Protein AF-M8A5N2-F1 (afdb_monomer_lite)

Radius of gyration: 28.1 Å; chains: 1; bounding box: 72×84×86 Å

Sequence (348 aa):
MTMVQDTPYTKENGGLRYIDSLSRSITVDALDIIWVTINSRDLLILIRKDDVDALDPRLTAHRPQRAQTTPHPVRPLQISNWTTAPMAATSSPSTAAAAMWAFAAATCVKLLLVPTSRSTDFDVHRYWLALTHTLPARQWYTDASSQWTLDYPPFFAYFSRLLSLPAPFVDASLVAIPVPASPPSSAYILYLRFTVAFSDLLLLLASVLLLARDARRRQRPFLALLLVLWSPALLIVDHIHFQYNGFLMGLLLLSLHFLEQGKDLAGGVVFAALLCSKHLFLVAAPVYFVYLFRHYCCGRGLARGLGRLVLMGAGVVAVFAMAFTPFVYYGQGVYCKRIRHNLANDTF

Structure (mmCIF, N/CA/C/O backbone):
data_AF-M8A5N2-F1
#
_entry.id   AF-M8A5N2-F1
#
loop_
_atom_site.group_PDB
_atom_site.id
_atom_site.type_symbol
_atom_site.label_atom_id
_atom_site.label_alt_id
_atom_site.label_comp_id
_atom_site.label_asym_id
_atom_site.label_entity_id
_atom_site.label_seq_id
_atom_site.pdbx_PDB_ins_code
_atom_site.Cartn_x
_atom_site.Cartn_y
_atom_site.Cartn_z
_atom_site.occupancy
_atom_site.B_iso_or_equiv
_atom_site.auth_seq_id
_atom_site.auth_comp_id
_atom_site.auth_asym_id
_atom_site.auth_atom_id
_atom_site.pdbx_PDB_model_num
ATOM 1 N N . MET A 1 1 ? 42.951 -4.435 -26.443 1.00 29.20 1 MET A N 1
ATOM 2 C CA . MET A 1 1 ? 43.437 -5.824 -26.368 1.00 29.20 1 MET A CA 1
ATOM 3 C C . MET A 1 1 ? 43.552 -6.171 -24.892 1.00 29.20 1 MET A C 1
ATOM 5 O O . MET A 1 1 ? 44.383 -5.561 -24.239 1.00 29.20 1 MET A O 1
ATOM 9 N N . THR A 1 2 ? 42.651 -7.051 -24.418 1.00 27.39 2 THR A N 1
ATOM 10 C CA . THR A 1 2 ? 42.662 -7.843 -23.155 1.00 27.39 2 THR A CA 1
ATOM 11 C C . THR A 1 2 ? 42.779 -7.104 -21.807 1.00 27.39 2 THR A C 1
ATOM 13 O O . THR A 1 2 ? 43.685 -6.312 -21.624 1.00 27.39 2 THR A O 1
ATOM 16 N N . MET A 1 3 ? 41.984 -7.350 -20.761 1.00 24.62 3 MET A N 1
ATOM 17 C CA . MET A 1 3 ? 40.813 -8.201 -20.501 1.00 24.62 3 MET A CA 1
ATOM 18 C C . MET A 1 3 ? 40.131 -7.619 -19.250 1.00 24.62 3 MET A C 1
ATOM 20 O O . MET A 1 3 ? 40.797 -7.409 -18.240 1.00 24.62 3 MET A O 1
ATOM 24 N N . VAL A 1 4 ? 38.821 -7.375 -19.312 1.00 27.92 4 VAL A N 1
ATOM 25 C CA . VAL A 1 4 ? 37.975 -7.230 -18.119 1.00 27.92 4 VAL A CA 1
ATOM 26 C C . VAL A 1 4 ? 37.648 -8.655 -17.687 1.00 27.92 4 VAL A C 1
ATOM 28 O O . VAL A 1 4 ? 37.038 -9.395 -18.451 1.00 27.92 4 VAL A O 1
ATOM 31 N N . GLN A 1 5 ? 38.144 -9.072 -16.523 1.00 26.80 5 GLN A N 1
ATOM 32 C CA . GLN A 1 5 ? 37.781 -10.358 -15.939 1.00 26.80 5 GLN A CA 1
ATOM 33 C C . GLN A 1 5 ? 36.370 -10.259 -15.362 1.00 26.80 5 GLN A C 1
ATOM 35 O O . GLN A 1 5 ? 36.134 -9.542 -14.390 1.00 26.80 5 GLN A O 1
ATOM 40 N N . ASP A 1 6 ? 35.462 -11.002 -15.987 1.00 31.36 6 ASP A N 1
ATOM 41 C CA . ASP A 1 6 ? 34.175 -11.407 -15.443 1.00 31.36 6 ASP A CA 1
ATOM 42 C C . ASP A 1 6 ? 34.365 -12.088 -14.081 1.00 31.36 6 ASP A C 1
ATOM 44 O O . ASP A 1 6 ? 35.076 -13.091 -13.966 1.00 31.36 6 ASP A O 1
ATOM 48 N N . THR A 1 7 ? 33.695 -11.580 -13.048 1.00 25.75 7 THR A N 1
ATOM 49 C CA . THR A 1 7 ? 33.441 -12.333 -11.817 1.00 25.75 7 THR A CA 1
ATOM 50 C C . THR A 1 7 ? 31.972 -12.765 -11.780 1.00 25.75 7 THR A C 1
ATOM 52 O O . THR A 1 7 ? 31.076 -11.937 -11.958 1.00 25.75 7 THR A O 1
ATOM 55 N N . PRO A 1 8 ? 31.688 -14.064 -11.575 1.00 27.95 8 PRO A N 1
ATOM 56 C CA . PRO A 1 8 ? 30.329 -14.581 -11.567 1.00 27.95 8 PRO A CA 1
ATOM 57 C C . PRO A 1 8 ? 29.619 -14.220 -10.257 1.00 27.95 8 PRO A C 1
ATOM 59 O O . PRO A 1 8 ? 30.183 -14.349 -9.172 1.00 27.95 8 PRO A O 1
ATOM 62 N N . TYR A 1 9 ? 28.355 -13.804 -10.368 1.00 29.61 9 TYR A N 1
ATOM 63 C CA . TYR A 1 9 ? 27.430 -13.586 -9.254 1.00 29.61 9 TYR A CA 1
ATOM 64 C C . TYR A 1 9 ? 27.271 -14.872 -8.423 1.00 29.61 9 TYR A C 1
ATOM 66 O O . TYR A 1 9 ? 26.510 -15.776 -8.770 1.00 29.61 9 TYR A O 1
ATOM 74 N N . THR A 1 10 ? 27.980 -14.958 -7.300 1.00 29.66 10 THR A N 1
ATOM 75 C CA . THR A 1 10 ? 27.780 -15.993 -6.283 1.00 29.66 10 THR A CA 1
ATOM 76 C C . THR A 1 10 ? 26.795 -15.512 -5.215 1.00 29.66 10 THR A C 1
ATOM 78 O O . THR A 1 10 ? 27.055 -14.537 -4.519 1.00 29.66 10 THR A O 1
ATOM 81 N N . LYS A 1 11 ? 25.672 -16.235 -5.105 1.00 38.84 11 LYS A N 1
ATOM 82 C CA . LYS A 1 11 ? 24.622 -16.220 -4.064 1.00 38.84 11 LYS A CA 1
ATOM 83 C C . LYS A 1 11 ? 24.991 -15.545 -2.725 1.00 38.84 11 LYS A C 1
ATOM 85 O O . LYS A 1 11 ? 25.608 -16.172 -1.865 1.00 38.84 11 LYS A O 1
ATOM 90 N N . GLU A 1 12 ? 24.437 -14.361 -2.464 1.00 37.12 12 GLU A N 1
ATOM 91 C CA . GLU A 1 12 ? 24.292 -13.806 -1.107 1.00 37.12 12 GLU A CA 1
ATOM 92 C C . GLU A 1 12 ? 22.988 -14.296 -0.448 1.00 37.12 12 GLU A C 1
ATOM 94 O O . GLU A 1 12 ? 22.010 -13.568 -0.296 1.00 37.12 12 GLU A O 1
ATOM 99 N N . ASN A 1 13 ? 22.967 -15.551 0.005 1.00 36.56 13 ASN A N 1
ATOM 100 C CA . ASN A 1 13 ? 21.852 -16.073 0.813 1.00 36.56 13 ASN A CA 1
ATOM 101 C C . ASN A 1 13 ? 21.832 -15.515 2.258 1.00 36.56 13 ASN A C 1
ATOM 103 O O . ASN A 1 13 ? 20.859 -15.718 2.986 1.00 36.56 13 ASN A O 1
ATOM 107 N N . GLY A 1 14 ? 22.900 -14.837 2.698 1.00 31.73 14 GLY A N 1
ATOM 108 C CA . GLY A 1 14 ? 23.020 -14.257 4.042 1.00 31.73 14 GLY A CA 1
ATOM 109 C C . GLY A 1 14 ? 22.327 -12.899 4.194 1.00 31.73 14 GLY A C 1
ATOM 110 O O . GLY A 1 14 ? 21.655 -12.671 5.199 1.00 31.73 14 GLY A O 1
ATOM 111 N N . GLY A 1 15 ? 22.426 -12.036 3.175 1.00 35.69 15 GLY A N 1
ATOM 112 C CA . GLY A 1 15 ? 21.797 -10.712 3.159 1.00 35.69 15 GLY A CA 1
ATOM 113 C C . GLY A 1 15 ? 20.273 -10.802 3.192 1.00 35.69 15 GLY A C 1
ATOM 114 O O . GLY A 1 15 ? 19.650 -10.226 4.079 1.00 35.69 15 GLY A O 1
ATOM 115 N N . LEU A 1 16 ? 19.675 -11.625 2.319 1.00 36.62 16 LEU A N 1
ATOM 116 C CA . LEU A 1 16 ? 18.222 -11.851 2.288 1.00 36.62 16 LEU A CA 1
ATOM 117 C C . LEU A 1 16 ? 17.663 -12.340 3.632 1.00 36.62 16 LEU A C 1
ATOM 119 O O . LEU A 1 16 ? 16.630 -11.850 4.072 1.00 36.62 16 LEU A O 1
ATOM 123 N N . ARG A 1 17 ? 18.359 -13.249 4.331 1.00 35.75 17 ARG A N 1
ATOM 124 C CA . ARG A 1 17 ? 17.929 -13.717 5.662 1.00 35.75 17 ARG A CA 1
ATOM 125 C C . ARG A 1 17 ? 17.996 -12.618 6.718 1.00 35.75 17 ARG A C 1
ATOM 127 O O . ARG A 1 17 ? 17.124 -12.564 7.581 1.00 35.75 17 ARG A O 1
ATOM 134 N N . TYR A 1 18 ? 19.008 -11.755 6.660 1.00 37.25 18 TYR A N 1
ATOM 135 C CA . TYR A 1 18 ? 19.136 -10.624 7.575 1.00 37.25 18 TYR A CA 1
ATOM 136 C C . TYR A 1 18 ? 18.073 -9.552 7.305 1.00 37.25 18 TYR A C 1
ATOM 138 O O . TYR A 1 18 ? 17.514 -9.015 8.250 1.00 37.25 18 TYR A O 1
ATOM 146 N N . ILE A 1 19 ? 17.728 -9.293 6.042 1.00 45.44 19 ILE A N 1
ATOM 147 C CA . ILE A 1 19 ? 16.707 -8.309 5.646 1.00 45.44 19 ILE A CA 1
ATOM 148 C C . ILE A 1 19 ? 15.297 -8.832 5.918 1.00 45.44 19 ILE A C 1
ATOM 150 O O . ILE A 1 19 ? 14.473 -8.083 6.429 1.00 45.44 19 ILE A O 1
ATOM 154 N N . ASP A 1 20 ? 15.020 -10.115 5.675 1.00 42.59 20 ASP A N 1
ATOM 155 C CA . ASP A 1 20 ? 13.782 -10.758 6.130 1.00 42.59 20 ASP A CA 1
ATOM 156 C C . ASP A 1 20 ? 13.689 -10.727 7.654 1.00 42.59 20 ASP A C 1
ATOM 158 O O . ASP A 1 20 ? 12.623 -10.459 8.208 1.00 42.59 20 ASP A O 1
ATOM 162 N N . SER A 1 21 ? 14.808 -10.957 8.348 1.00 39.84 21 SER A N 1
ATOM 163 C CA . SER A 1 21 ? 14.890 -10.801 9.799 1.00 39.84 21 SER A CA 1
ATOM 164 C C . SER A 1 21 ? 14.683 -9.350 10.225 1.00 39.84 21 SER A C 1
ATOM 166 O O . SER A 1 21 ? 14.060 -9.133 11.254 1.00 39.84 21 SER A O 1
ATOM 168 N N . LEU A 1 22 ? 15.145 -8.362 9.455 1.00 41.22 22 LEU A N 1
ATOM 169 C CA . LEU A 1 22 ? 14.985 -6.936 9.736 1.00 41.22 22 LEU A CA 1
ATOM 170 C C . LEU A 1 22 ? 13.563 -6.463 9.422 1.00 41.22 22 LEU A C 1
ATOM 172 O O . LEU A 1 22 ? 13.002 -5.706 10.193 1.00 41.22 22 LEU A O 1
ATOM 176 N N . SER A 1 23 ? 12.930 -6.947 8.353 1.00 39.53 23 SER A N 1
ATOM 177 C CA . SER A 1 23 ? 11.522 -6.691 8.027 1.00 39.53 23 SER A CA 1
ATOM 178 C C . SER A 1 23 ? 10.603 -7.329 9.070 1.00 39.53 23 SER A C 1
ATOM 180 O O . SER A 1 23 ? 9.674 -6.686 9.565 1.00 39.53 23 SER A O 1
ATOM 182 N N . ARG A 1 24 ? 10.910 -8.562 9.502 1.00 43.81 24 ARG A N 1
ATOM 183 C CA . ARG A 1 24 ? 10.260 -9.195 10.657 1.00 43.81 24 ARG A CA 1
ATOM 184 C C . ARG A 1 24 ? 10.544 -8.425 11.943 1.00 43.81 24 ARG A C 1
ATOM 186 O O . ARG A 1 24 ? 9.599 -8.201 12.682 1.00 43.81 24 ARG A O 1
ATOM 193 N N . SER A 1 25 ? 11.775 -7.969 12.178 1.00 38.47 25 SER A N 1
ATOM 194 C CA . SER A 1 25 ? 12.148 -7.157 13.345 1.00 38.47 25 SER A CA 1
ATOM 195 C C . SER A 1 25 ? 11.394 -5.841 13.351 1.00 38.47 25 SER A C 1
ATOM 197 O O . SER A 1 25 ? 10.797 -5.536 14.355 1.00 38.47 25 SER A O 1
ATOM 199 N N . ILE A 1 26 ? 11.281 -5.129 12.229 1.00 46.06 26 ILE A N 1
ATOM 200 C CA . ILE A 1 26 ? 10.465 -3.914 12.089 1.00 46.06 26 ILE A CA 1
ATOM 201 C C . ILE A 1 26 ? 8.993 -4.216 12.333 1.00 46.06 26 ILE A C 1
ATOM 203 O O . ILE A 1 26 ? 8.275 -3.368 12.840 1.00 46.06 26 ILE A O 1
ATOM 207 N N . THR A 1 27 ? 8.520 -5.410 11.981 1.00 42.69 27 THR A N 1
ATOM 208 C CA . THR A 1 27 ? 7.149 -5.836 12.290 1.00 42.69 27 THR A CA 1
ATOM 209 C C . THR A 1 27 ? 6.989 -6.151 13.772 1.00 42.69 27 THR A C 1
ATOM 211 O O . THR A 1 27 ? 5.942 -5.856 14.331 1.00 42.69 27 THR A O 1
ATOM 214 N N . VAL A 1 28 ? 8.012 -6.712 14.419 1.00 39.69 28 VAL A N 1
ATOM 215 C CA . VAL A 1 28 ? 8.067 -6.930 15.869 1.00 39.69 28 VAL A CA 1
ATOM 216 C C . VAL A 1 28 ? 8.214 -5.600 16.609 1.00 39.69 28 VAL A C 1
ATOM 218 O O . VAL A 1 28 ? 7.513 -5.397 17.580 1.00 39.69 28 VAL A O 1
ATOM 221 N N . ASP A 1 29 ? 8.982 -4.647 16.092 1.00 38.00 29 ASP A N 1
ATOM 222 C CA . ASP A 1 29 ? 9.133 -3.287 16.603 1.00 38.00 29 ASP A CA 1
ATOM 223 C C . ASP A 1 29 ? 7.869 -2.468 16.329 1.00 38.00 29 ASP A C 1
ATOM 225 O O . ASP A 1 29 ? 7.498 -1.610 17.113 1.00 38.00 29 ASP A O 1
ATOM 229 N N . ALA A 1 30 ? 7.158 -2.736 15.231 1.00 39.59 30 ALA A N 1
ATOM 230 C CA . ALA A 1 30 ? 5.829 -2.202 14.970 1.00 39.59 30 ALA A CA 1
ATOM 231 C C . ALA A 1 30 ? 4.792 -2.863 15.869 1.00 39.59 30 ALA A C 1
ATOM 233 O O . ALA A 1 30 ? 3.849 -2.194 16.264 1.00 39.59 30 ALA A O 1
ATOM 234 N N . LEU A 1 31 ? 4.964 -4.137 16.226 1.00 39.03 31 LEU A N 1
ATOM 235 C CA . LEU A 1 31 ? 4.217 -4.782 17.293 1.00 39.03 31 LEU A CA 1
ATOM 236 C C . LEU A 1 31 ? 4.603 -4.199 18.641 1.00 39.03 31 LEU A C 1
ATOM 238 O O . LEU A 1 31 ? 3.700 -4.091 19.438 1.00 39.03 31 LEU A O 1
ATOM 242 N N . ASP A 1 32 ? 5.837 -3.758 18.880 1.00 34.34 32 ASP A N 1
ATOM 243 C CA . ASP A 1 32 ? 6.263 -3.056 20.090 1.00 34.34 32 ASP A CA 1
ATOM 244 C C . ASP A 1 32 ? 5.816 -1.601 20.074 1.00 34.34 32 ASP A C 1
ATOM 246 O O . ASP A 1 32 ? 5.566 -1.053 21.127 1.00 34.34 32 ASP A O 1
ATOM 250 N N . ILE A 1 33 ? 5.629 -0.964 18.920 1.00 37.19 33 ILE A N 1
ATOM 251 C CA . ILE A 1 33 ? 4.973 0.339 18.793 1.00 37.19 33 ILE A CA 1
ATOM 252 C C . ILE A 1 33 ? 3.479 0.150 18.995 1.00 37.19 33 ILE A C 1
ATOM 254 O O . ILE A 1 33 ? 2.903 0.883 19.774 1.00 37.19 33 ILE A O 1
ATOM 258 N N . ILE A 1 34 ? 2.843 -0.857 18.395 1.00 38.72 34 ILE A N 1
ATOM 259 C CA . ILE A 1 34 ? 1.457 -1.244 18.676 1.00 38.72 34 ILE A CA 1
ATOM 260 C C . ILE A 1 34 ? 1.334 -1.593 20.157 1.00 38.72 34 ILE A C 1
ATOM 262 O O . ILE A 1 34 ? 0.403 -1.136 20.795 1.00 38.72 34 ILE A O 1
ATOM 266 N N . TRP A 1 35 ? 2.269 -2.339 20.736 1.00 32.91 35 TRP A N 1
ATOM 267 C CA . TRP A 1 35 ? 2.258 -2.782 22.121 1.00 32.91 35 TRP A CA 1
ATOM 268 C C . TRP A 1 35 ? 2.617 -1.635 23.038 1.00 32.91 35 TRP A C 1
ATOM 270 O O . TRP A 1 35 ? 1.995 -1.536 24.061 1.00 32.91 35 TRP A O 1
ATOM 280 N N . VAL A 1 36 ? 3.489 -0.693 22.698 1.00 33.00 36 VAL A N 1
ATOM 281 C CA . VAL A 1 36 ? 3.742 0.533 23.472 1.00 33.00 36 VAL A CA 1
ATOM 282 C C . VAL A 1 36 ? 2.570 1.496 23.322 1.00 33.00 36 VAL A C 1
ATOM 284 O O . VAL A 1 36 ? 2.172 2.092 24.309 1.00 33.00 36 VAL A O 1
ATOM 287 N N . THR A 1 37 ? 1.934 1.618 22.161 1.00 34.41 37 THR A N 1
ATOM 288 C CA . THR A 1 37 ? 0.703 2.397 21.949 1.00 34.41 37 THR A CA 1
ATOM 289 C C . THR A 1 37 ? -0.483 1.765 22.694 1.00 34.41 37 THR A C 1
ATOM 291 O O . THR A 1 37 ? -1.278 2.486 23.289 1.00 34.41 37 THR A O 1
ATOM 294 N N . ILE A 1 38 ? -0.565 0.432 22.769 1.00 37.09 38 ILE A N 1
ATOM 295 C CA . ILE A 1 38 ? -1.585 -0.334 23.511 1.00 37.09 38 ILE A CA 1
ATOM 296 C C . ILE A 1 38 ? -1.268 -0.400 25.021 1.00 37.09 38 ILE A C 1
ATOM 298 O O . ILE A 1 38 ? -2.175 -0.332 25.850 1.00 37.09 38 ILE A O 1
ATOM 302 N N . ASN A 1 39 ? 0.007 -0.508 25.397 1.00 32.03 39 ASN A N 1
ATOM 303 C CA . ASN A 1 39 ? 0.528 -0.726 26.755 1.00 32.03 39 ASN A CA 1
ATOM 304 C C . ASN A 1 39 ? 1.052 0.560 27.407 1.00 32.03 39 ASN A C 1
ATOM 306 O O . ASN A 1 39 ? 1.505 0.540 28.553 1.00 32.03 39 ASN A O 1
ATOM 310 N N . SER A 1 40 ? 0.920 1.714 26.746 1.00 33.03 40 SER A N 1
ATOM 311 C CA . SER A 1 40 ? 1.038 3.037 27.369 1.00 33.03 40 SER A CA 1
ATOM 312 C C . SER A 1 40 ? -0.142 3.289 28.312 1.00 33.03 40 SER A C 1
ATOM 314 O O . SER A 1 40 ? -0.868 4.258 28.164 1.00 33.03 40 SER A O 1
ATOM 316 N N . ARG A 1 41 ? -0.323 2.423 29.317 1.00 36.62 41 ARG A N 1
ATOM 317 C CA . ARG A 1 41 ? -1.150 2.564 30.529 1.00 36.62 41 ARG A CA 1
ATOM 318 C C . ARG A 1 41 ? -2.654 2.839 30.362 1.00 36.62 41 ARG A C 1
ATOM 320 O O . ARG A 1 41 ? -3.359 2.812 31.367 1.00 36.62 41 ARG A O 1
ATOM 327 N N . ASP A 1 42 ? -3.174 3.007 29.150 1.00 42.66 42 ASP A N 1
ATOM 328 C CA . ASP A 1 42 ? -4.523 3.553 28.964 1.00 42.66 42 ASP A CA 1
ATOM 329 C C . ASP A 1 42 ? -5.633 2.511 28.735 1.00 42.66 42 ASP A C 1
ATOM 331 O O . ASP A 1 42 ? -6.799 2.832 28.966 1.00 42.66 42 ASP A O 1
ATOM 335 N N . LEU A 1 43 ? -5.330 1.240 28.427 1.00 35.41 43 LEU A N 1
ATOM 336 C CA . LEU A 1 43 ? -6.382 0.205 28.394 1.00 35.41 43 LEU A CA 1
ATOM 337 C C . LEU A 1 43 ? -6.833 -0.227 29.804 1.00 35.41 43 LEU A C 1
ATOM 339 O O . LEU A 1 43 ? -8.008 -0.511 30.012 1.00 35.41 43 LEU A O 1
ATOM 343 N N . LEU A 1 44 ? -5.932 -0.226 30.796 1.00 32.00 44 LEU A N 1
ATOM 344 C CA . LEU A 1 44 ? -6.272 -0.558 32.190 1.00 32.00 44 LEU A CA 1
ATOM 345 C C . LEU A 1 44 ? -7.052 0.565 32.895 1.00 32.00 44 LEU A C 1
ATOM 347 O O . LEU A 1 44 ? -7.812 0.296 33.823 1.00 32.00 44 LEU A O 1
ATOM 351 N N . ILE A 1 45 ? -6.917 1.812 32.432 1.00 32.84 45 ILE A N 1
ATOM 352 C CA . ILE A 1 45 ? -7.696 2.956 32.934 1.00 32.84 45 ILE A CA 1
ATOM 353 C C . ILE A 1 45 ? -9.054 3.058 32.216 1.00 32.84 45 ILE A C 1
ATOM 355 O O . ILE A 1 45 ? -10.042 3.438 32.844 1.00 32.84 45 ILE A O 1
ATOM 359 N N . LEU A 1 46 ? -9.155 2.599 30.962 1.00 34.50 46 LEU A N 1
ATOM 360 C CA . LEU A 1 46 ? -10.435 2.401 30.261 1.00 34.50 46 LEU A CA 1
ATOM 361 C C . LEU A 1 46 ? -11.275 1.233 30.812 1.00 34.50 46 LEU A C 1
ATOM 363 O O . LEU A 1 46 ? -12.440 1.108 30.456 1.00 34.50 46 LEU A O 1
ATOM 367 N N . ILE A 1 47 ? -10.715 0.404 31.699 1.00 36.78 47 ILE A N 1
ATOM 368 C CA . ILE A 1 47 ? -11.456 -0.628 32.447 1.00 36.78 47 ILE A CA 1
ATOM 369 C C . ILE A 1 47 ? -11.941 -0.110 33.815 1.00 36.78 47 ILE A C 1
ATOM 371 O O . ILE A 1 47 ? -12.739 -0.774 34.463 1.00 36.78 47 ILE A O 1
ATOM 375 N N . ARG A 1 48 ? -11.505 1.072 34.281 1.00 34.72 48 ARG A N 1
ATOM 376 C CA . ARG A 1 48 ? -11.766 1.492 35.672 1.00 34.72 48 ARG A CA 1
ATOM 377 C C . ARG A 1 48 ? -12.531 2.794 35.861 1.00 34.72 48 ARG A C 1
ATOM 379 O O . ARG A 1 48 ? -12.892 3.073 36.998 1.00 34.72 48 ARG A O 1
ATOM 386 N N . LYS A 1 49 ? -12.758 3.600 34.819 1.00 34.53 49 LYS A N 1
ATOM 387 C CA . LYS A 1 49 ? -13.361 4.927 35.021 1.00 34.53 49 LYS A CA 1
ATOM 388 C C . LYS A 1 49 ? -14.877 4.977 34.834 1.00 34.53 49 LYS A C 1
ATOM 390 O O . LYS A 1 49 ? -15.525 5.698 35.576 1.00 34.53 49 LYS A O 1
ATOM 395 N N . ASP A 1 50 ? -15.442 4.156 33.952 1.00 38.78 50 ASP A N 1
ATOM 396 C CA . ASP A 1 50 ? -16.885 4.218 33.675 1.00 38.78 50 ASP A CA 1
ATOM 397 C C . ASP A 1 50 ? -17.717 3.268 34.565 1.00 38.78 50 ASP A C 1
ATOM 399 O O . ASP A 1 50 ? -18.911 3.490 34.745 1.00 38.78 50 ASP A O 1
ATOM 403 N N . ASP A 1 51 ? -17.090 2.263 35.192 1.00 42.03 51 ASP A N 1
ATOM 404 C CA . ASP A 1 51 ? -17.775 1.279 36.054 1.00 42.03 51 ASP A CA 1
ATOM 405 C C . ASP A 1 51 ? -17.788 1.649 37.554 1.00 42.03 51 ASP A C 1
ATOM 407 O O . ASP A 1 51 ? -18.531 1.044 38.325 1.00 42.03 51 ASP A O 1
ATOM 411 N N . VAL A 1 52 ? -16.996 2.634 37.999 1.00 39.50 52 VAL A N 1
ATOM 412 C CA . VAL A 1 52 ? -16.948 3.034 39.426 1.00 39.50 52 VAL A CA 1
ATOM 413 C C . VAL A 1 52 ? -17.931 4.166 39.738 1.00 39.50 52 VAL A C 1
ATOM 415 O O . VAL A 1 52 ? -18.525 4.172 40.813 1.00 39.50 52 VAL A O 1
ATOM 418 N N . ASP A 1 53 ? -18.197 5.061 38.785 1.00 37.81 53 ASP A N 1
ATOM 419 C CA . ASP A 1 53 ? -19.114 6.192 38.996 1.00 37.81 53 ASP A CA 1
ATOM 420 C C . ASP A 1 53 ? -20.598 5.815 38.787 1.00 37.81 53 ASP A C 1
ATOM 422 O O . ASP A 1 53 ? -21.494 6.588 39.122 1.00 37.81 53 ASP A O 1
ATOM 426 N N . ALA A 1 54 ? -20.881 4.612 38.272 1.00 43.41 54 ALA A N 1
ATOM 427 C CA . ALA A 1 54 ? -22.238 4.125 38.003 1.00 43.41 54 ALA A CA 1
ATOM 428 C C . ALA A 1 54 ? -22.833 3.232 39.117 1.00 43.41 54 ALA A C 1
ATOM 430 O O . ALA A 1 54 ? -23.978 2.797 38.993 1.00 43.41 54 ALA A O 1
ATOM 431 N N . LEU A 1 55 ? -22.087 2.950 40.195 1.00 38.72 55 LEU A N 1
ATOM 432 C CA . LEU A 1 55 ? -22.466 1.946 41.204 1.00 38.72 55 LEU A CA 1
ATOM 433 C C . LEU A 1 55 ? -22.582 2.456 42.649 1.00 38.72 55 LEU A C 1
ATOM 435 O O . LEU A 1 55 ? -22.961 1.667 43.513 1.00 38.72 55 LEU A O 1
ATOM 439 N N . ASP A 1 56 ? -22.353 3.745 42.931 1.00 38.16 56 ASP A N 1
ATOM 440 C CA . ASP A 1 56 ? -22.553 4.282 44.285 1.00 38.16 56 ASP A CA 1
ATOM 441 C C . ASP A 1 56 ? -23.307 5.630 44.322 1.00 38.16 56 ASP A C 1
ATOM 443 O O . ASP A 1 56 ? -22.710 6.695 44.155 1.00 38.16 56 ASP A O 1
ATOM 447 N N . PRO A 1 57 ? -24.623 5.628 44.614 1.00 41.78 57 PRO A N 1
ATOM 448 C CA . PRO A 1 57 ? -25.398 6.848 44.850 1.00 41.78 57 PRO A CA 1
ATOM 449 C C . PRO A 1 57 ? -25.032 7.593 46.150 1.00 41.78 57 PRO A C 1
ATOM 451 O O . PRO A 1 57 ? -25.632 8.629 46.443 1.00 41.78 57 PRO A O 1
ATOM 454 N N . ARG A 1 58 ? -24.109 7.080 46.980 1.00 42.25 58 ARG A N 1
ATOM 455 C CA . ARG A 1 58 ? -23.830 7.621 48.323 1.00 42.25 58 ARG A CA 1
ATOM 456 C C . ARG A 1 58 ? -22.679 8.627 48.382 1.00 42.25 58 ARG A C 1
ATOM 458 O O . ARG A 1 58 ? -22.486 9.242 49.428 1.00 42.25 58 ARG A O 1
ATOM 465 N N . LEU A 1 59 ? -21.963 8.875 47.284 1.00 41.12 59 LEU A N 1
ATOM 466 C CA . LEU A 1 59 ? -20.835 9.823 47.265 1.00 41.12 59 LEU A CA 1
ATOM 467 C C . LEU A 1 59 ? -21.218 11.282 46.939 1.00 41.12 59 LEU A C 1
ATOM 469 O O . LEU A 1 59 ? -20.369 12.169 46.996 1.00 41.12 59 LEU A O 1
ATOM 473 N N . THR A 1 60 ? -22.498 11.579 46.690 1.00 41.53 60 THR A N 1
ATOM 474 C CA . THR A 1 60 ? -23.012 12.950 46.464 1.00 41.53 60 THR A CA 1
ATOM 475 C C . THR A 1 60 ? -23.494 13.690 47.717 1.00 41.53 60 THR A C 1
ATOM 477 O O . THR A 1 60 ? -24.144 14.727 47.604 1.00 41.53 60 THR A O 1
ATOM 480 N N . ALA A 1 61 ? -23.165 13.224 48.922 1.00 40.31 61 ALA A N 1
ATOM 481 C CA . ALA A 1 61 ? -23.602 13.878 50.154 1.00 40.31 61 ALA A CA 1
ATOM 482 C C . ALA A 1 61 ? -22.483 13.946 51.198 1.00 40.31 61 ALA A C 1
ATOM 484 O O . ALA A 1 61 ? -22.477 13.164 52.132 1.00 40.31 61 ALA A O 1
ATOM 485 N N . HIS A 1 62 ? -21.540 14.882 51.042 1.00 36.09 62 HIS A N 1
ATOM 486 C CA . HIS A 1 62 ? -20.885 15.579 52.163 1.00 36.09 62 HIS A CA 1
ATOM 487 C C . HIS A 1 62 ? -19.947 16.672 51.630 1.00 36.09 62 HIS A C 1
ATOM 489 O O . HIS A 1 62 ? -18.762 16.459 51.386 1.00 36.09 62 HIS A O 1
ATOM 495 N N . ARG A 1 63 ? -20.480 17.886 51.469 1.00 34.94 63 ARG A N 1
ATOM 496 C CA . ARG A 1 63 ? -19.669 19.105 51.359 1.00 34.94 63 ARG A CA 1
ATOM 497 C C . ARG A 1 63 ? -19.712 19.788 52.730 1.00 34.94 63 ARG A C 1
ATOM 499 O O . ARG A 1 63 ? -20.802 20.195 53.130 1.00 34.94 63 ARG A O 1
ATOM 506 N N . PRO A 1 64 ? -18.605 19.896 53.484 1.00 35.75 64 PRO A N 1
ATOM 507 C CA . PRO A 1 64 ? -18.634 20.611 54.752 1.00 35.75 64 PRO A CA 1
ATOM 508 C C . PRO A 1 64 ? -18.740 22.119 54.494 1.00 35.75 64 PRO A C 1
ATOM 510 O O . PRO A 1 64 ? -18.070 22.672 53.617 1.00 35.75 64 PRO A O 1
ATOM 513 N N . GLN A 1 65 ? -19.622 22.774 55.249 1.00 34.25 65 G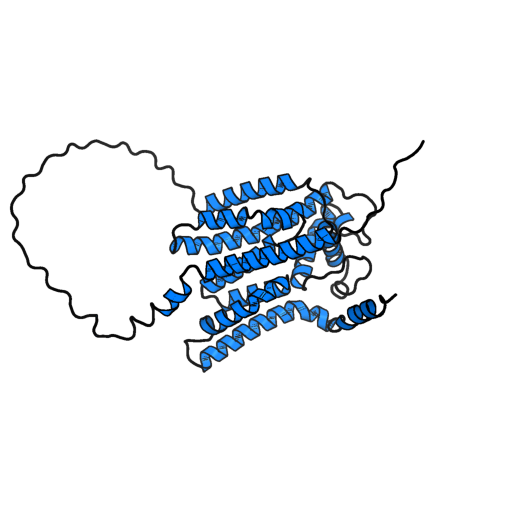LN A N 1
ATOM 514 C CA . GLN A 1 65 ? -19.778 24.225 55.271 1.00 34.25 65 GLN A CA 1
ATOM 515 C C . GLN A 1 65 ? -18.474 24.879 55.746 1.00 34.25 65 GLN A C 1
ATOM 517 O O . GLN A 1 65 ? -17.928 24.534 56.793 1.00 34.25 65 GLN A O 1
ATOM 522 N N . ARG A 1 66 ? -17.969 25.834 54.962 1.00 32.94 66 ARG A N 1
ATOM 523 C CA . ARG A 1 66 ? -16.805 26.650 55.315 1.00 32.94 66 ARG A CA 1
ATOM 524 C C . ARG A 1 66 ? -17.245 27.722 56.313 1.00 32.94 66 ARG A C 1
ATOM 526 O O . ARG A 1 66 ? -18.089 28.551 55.981 1.00 32.94 66 ARG A O 1
ATOM 533 N N . ALA A 1 67 ? -16.671 27.690 57.512 1.00 35.50 67 ALA A N 1
ATOM 534 C CA . ALA A 1 67 ? -16.870 28.700 58.542 1.00 35.50 67 ALA A CA 1
ATOM 535 C C . ALA A 1 67 ? -16.407 30.087 58.059 1.00 35.50 67 ALA A C 1
ATOM 537 O O . ALA A 1 67 ? -15.348 30.226 57.443 1.00 35.50 67 ALA A O 1
ATOM 538 N N . GLN A 1 68 ? -17.226 31.103 58.337 1.00 35.53 68 GLN A N 1
ATOM 539 C CA . GLN A 1 68 ? -16.917 32.514 58.126 1.00 35.53 68 GLN A CA 1
ATOM 540 C C . GLN A 1 68 ? -15.953 32.990 59.218 1.00 35.53 68 GLN A C 1
ATOM 542 O O . GLN A 1 68 ? -16.284 32.945 60.400 1.00 35.53 68 GLN A O 1
ATOM 547 N N . THR A 1 69 ? -14.775 33.469 58.828 1.00 37.44 69 THR A N 1
ATOM 548 C CA . THR A 1 69 ? -13.859 34.212 59.704 1.00 37.44 69 THR A CA 1
ATOM 549 C C . THR A 1 69 ? -13.794 35.669 59.252 1.00 37.44 69 THR A C 1
ATOM 551 O O . THR A 1 69 ? -13.623 35.954 58.067 1.00 37.44 69 THR A O 1
ATOM 554 N N . THR A 1 70 ? -13.966 36.572 60.213 1.00 38.62 70 THR A N 1
ATOM 555 C CA . THR A 1 70 ? -13.985 38.040 60.113 1.00 38.62 70 THR A CA 1
ATOM 556 C C . THR A 1 70 ? -12.690 38.644 59.544 1.00 38.62 70 THR A C 1
ATOM 558 O O . THR A 1 70 ? -11.617 38.080 59.764 1.00 38.62 70 THR A O 1
ATOM 561 N N . PRO A 1 71 ? -12.741 39.806 58.861 1.00 43.06 71 PRO A N 1
ATOM 562 C CA . PRO A 1 71 ? -11.560 40.421 58.260 1.00 43.06 71 PRO A CA 1
ATOM 563 C C . PRO A 1 71 ? -10.798 41.324 59.249 1.00 43.06 71 PRO A C 1
ATOM 565 O O . PRO A 1 71 ? -11.394 42.165 59.919 1.00 43.06 71 PRO A O 1
ATOM 568 N N . HIS A 1 72 ? -9.468 41.206 59.278 1.00 39.25 72 HIS A N 1
ATOM 569 C CA . HIS A 1 72 ? -8.560 42.225 59.823 1.00 39.25 72 HIS A CA 1
ATOM 570 C C . HIS A 1 72 ? -7.989 43.084 58.678 1.00 39.25 72 HIS A C 1
ATOM 572 O O . HIS A 1 72 ? -7.709 42.544 57.604 1.00 39.25 72 HIS A O 1
ATOM 578 N N . PRO A 1 73 ? -7.790 44.403 58.869 1.00 43.06 73 PRO A N 1
ATOM 579 C CA . PRO A 1 73 ? -7.307 45.283 57.812 1.00 43.06 73 PRO A CA 1
ATOM 580 C C . PRO A 1 73 ? -5.782 45.181 57.678 1.00 43.06 73 PRO A C 1
ATOM 582 O O . PRO A 1 73 ? -5.043 45.511 58.603 1.00 43.06 73 PRO A O 1
ATOM 585 N N . VAL A 1 74 ? -5.299 44.767 56.505 1.00 49.19 74 VAL A N 1
ATOM 586 C CA . VAL A 1 74 ? -3.878 44.847 56.135 1.00 49.19 74 VAL A CA 1
ATOM 587 C C . VAL A 1 74 ? -3.715 45.971 55.109 1.00 49.19 74 VAL A C 1
ATOM 589 O O . VAL A 1 74 ? -4.399 45.994 54.087 1.00 49.19 74 VAL A O 1
ATOM 592 N N . ARG A 1 75 ? -2.836 46.935 55.413 1.00 38.44 75 ARG A N 1
ATOM 593 C CA . ARG A 1 75 ? -2.472 48.071 54.544 1.00 38.44 75 ARG A CA 1
ATOM 594 C C . ARG A 1 75 ? -1.956 47.585 53.178 1.00 38.44 75 ARG A C 1
ATOM 596 O O . ARG A 1 75 ? -1.137 46.667 53.156 1.00 38.44 75 ARG A O 1
ATOM 603 N N . PRO A 1 76 ? -2.323 48.229 52.057 1.00 42.28 76 PRO A N 1
ATOM 604 C CA . PRO A 1 76 ? -1.747 47.890 50.763 1.00 42.28 76 PRO A CA 1
ATOM 605 C C . PRO A 1 76 ? -0.318 48.443 50.639 1.00 42.28 76 PRO A C 1
ATOM 607 O O . PRO A 1 76 ? -0.082 49.639 50.800 1.00 42.28 76 PRO A O 1
ATOM 610 N N . LEU A 1 77 ? 0.634 47.560 50.332 1.00 37.06 77 LEU A N 1
ATOM 611 C CA . LEU A 1 77 ? 1.963 47.919 49.835 1.00 37.06 77 LEU A CA 1
ATOM 612 C C . LEU A 1 77 ? 1.838 48.308 48.354 1.00 37.06 77 LEU A C 1
ATOM 614 O O . LEU A 1 77 ? 1.419 47.493 47.533 1.00 37.06 77 LEU A O 1
ATOM 618 N N . GLN A 1 78 ? 2.195 49.549 48.010 1.00 44.34 78 GLN A N 1
ATOM 619 C CA . GLN A 1 78 ? 2.347 49.984 46.619 1.00 44.34 78 GLN A CA 1
ATOM 620 C C . GLN A 1 78 ? 3.559 49.283 45.999 1.00 44.34 78 GLN A C 1
ATOM 622 O O . GLN A 1 78 ? 4.699 49.575 46.355 1.00 44.34 78 GLN A O 1
ATOM 627 N N . ILE A 1 79 ? 3.311 48.379 45.053 1.00 46.66 79 ILE A N 1
ATOM 628 C CA . ILE A 1 79 ? 4.339 47.834 44.164 1.00 46.66 79 ILE A CA 1
ATOM 629 C C . ILE A 1 79 ? 4.268 48.636 42.864 1.00 46.66 79 ILE A C 1
ATOM 631 O O . ILE A 1 79 ? 3.210 48.749 42.246 1.00 46.66 79 ILE A O 1
ATOM 635 N N . SER A 1 80 ? 5.387 49.253 42.497 1.00 41.81 80 SER A N 1
ATOM 636 C CA . SER A 1 80 ? 5.545 50.056 41.290 1.00 41.81 80 SER A CA 1
ATOM 637 C C . SER A 1 80 ? 5.350 49.215 40.024 1.00 41.81 80 SER A C 1
ATOM 639 O O . SER A 1 80 ? 5.907 48.127 39.879 1.00 41.81 80 SER A O 1
ATOM 641 N N . ASN A 1 81 ? 4.563 49.743 39.085 1.00 38.84 81 ASN A N 1
ATOM 642 C CA . ASN A 1 81 ? 4.351 49.150 37.769 1.00 38.84 81 ASN A CA 1
ATOM 643 C C . ASN A 1 81 ? 5.619 49.289 36.918 1.00 38.84 81 ASN A C 1
ATOM 645 O O . ASN A 1 81 ? 5.875 50.352 36.353 1.00 38.84 81 ASN A O 1
ATOM 649 N N . TRP A 1 82 ? 6.382 48.208 36.775 1.00 44.72 82 TRP A N 1
ATOM 650 C CA . TRP A 1 82 ? 7.331 48.079 35.673 1.00 44.72 82 TRP A CA 1
ATOM 651 C C . TRP A 1 82 ? 6.555 47.691 34.414 1.00 44.72 82 TRP A C 1
ATOM 653 O O . TRP A 1 82 ? 6.078 46.563 34.278 1.00 44.72 82 TRP A O 1
ATOM 663 N N . THR A 1 83 ? 6.401 48.645 33.499 1.00 44.69 83 THR A N 1
ATOM 664 C CA . THR A 1 83 ? 5.885 48.437 32.145 1.00 44.69 83 THR A CA 1
ATOM 665 C C . THR A 1 83 ? 6.797 47.468 31.396 1.00 44.69 83 THR A C 1
ATOM 667 O O . THR A 1 83 ? 7.850 47.833 30.879 1.00 44.69 83 THR A O 1
ATOM 670 N N . THR A 1 84 ? 6.392 46.203 31.339 1.00 47.72 84 THR A N 1
ATOM 671 C CA . THR A 1 84 ? 6.988 45.207 30.450 1.00 47.72 84 THR A CA 1
ATOM 672 C C . THR A 1 84 ? 6.482 45.493 29.039 1.00 47.72 84 THR A C 1
ATOM 674 O O . THR A 1 84 ? 5.293 45.360 28.756 1.00 47.72 84 THR A O 1
ATOM 677 N N . ALA A 1 85 ? 7.375 45.938 28.155 1.00 45.25 85 ALA A N 1
ATOM 678 C CA . ALA A 1 85 ? 7.087 46.015 26.727 1.00 45.25 85 ALA A CA 1
ATOM 679 C C . ALA A 1 85 ? 6.637 44.627 26.223 1.00 45.25 85 ALA A C 1
ATOM 681 O O . ALA A 1 85 ? 7.232 43.623 26.629 1.00 45.25 85 ALA A O 1
ATOM 682 N N . PRO A 1 86 ? 5.612 44.528 25.357 1.00 47.41 86 PRO A N 1
ATOM 683 C CA . PRO A 1 86 ? 5.206 43.244 24.811 1.00 47.41 86 PRO A CA 1
ATOM 684 C C . PRO A 1 86 ? 6.328 42.725 23.907 1.00 47.41 86 PRO A C 1
ATOM 686 O O . PRO A 1 86 ? 6.533 43.219 22.799 1.00 47.41 86 PRO A O 1
ATOM 689 N N . MET A 1 87 ? 7.072 41.726 24.386 1.00 43.06 87 MET A N 1
ATOM 690 C CA . MET A 1 87 ? 7.894 40.892 23.516 1.00 43.06 87 MET A CA 1
ATOM 691 C C . MET A 1 87 ? 6.962 40.297 22.462 1.00 43.06 87 MET A C 1
ATOM 693 O O . MET A 1 87 ? 5.962 39.665 22.806 1.00 43.06 87 MET A O 1
ATOM 697 N N . ALA A 1 88 ? 7.270 40.538 21.188 1.00 44.25 88 ALA A N 1
ATOM 698 C CA . ALA A 1 88 ? 6.558 39.945 20.071 1.00 44.25 88 ALA A CA 1
ATOM 699 C C . ALA A 1 88 ? 6.504 38.426 20.276 1.00 44.25 88 ALA A C 1
ATOM 701 O O . ALA A 1 88 ? 7.530 37.747 20.227 1.00 44.25 88 ALA A O 1
ATOM 702 N N . ALA A 1 89 ? 5.310 37.907 20.559 1.00 41.66 89 ALA A N 1
ATOM 703 C CA . ALA A 1 89 ? 5.076 36.482 20.655 1.00 41.66 89 ALA A CA 1
ATOM 704 C C . ALA A 1 89 ? 5.296 35.892 19.260 1.00 41.66 89 ALA A C 1
ATOM 706 O O . ALA A 1 89 ? 4.427 35.974 18.392 1.00 41.66 89 ALA A O 1
ATOM 707 N N . THR A 1 90 ? 6.476 35.324 19.023 1.00 42.34 90 THR A N 1
ATOM 708 C CA . THR A 1 90 ? 6.688 34.416 17.904 1.00 42.34 90 THR A CA 1
ATOM 709 C C . THR A 1 90 ? 5.728 33.255 18.116 1.00 42.34 90 THR A C 1
ATOM 711 O O . THR A 1 90 ? 5.906 32.433 19.013 1.00 42.34 90 THR A O 1
ATOM 714 N N . SER A 1 91 ? 4.641 33.230 17.343 1.00 46.12 91 SER A N 1
ATOM 715 C CA . SER A 1 91 ? 3.686 32.130 17.371 1.00 46.12 91 SER A CA 1
ATOM 716 C C . SER A 1 91 ? 4.455 30.849 17.073 1.00 46.12 91 SER A C 1
ATOM 718 O O . SER A 1 91 ? 5.012 30.701 15.982 1.00 46.12 91 SER A O 1
ATOM 720 N N . SER A 1 92 ? 4.525 29.943 18.045 1.00 53.56 92 SER A N 1
ATOM 721 C CA . SER A 1 92 ? 5.089 28.617 17.841 1.00 53.56 92 SER A CA 1
ATOM 722 C C . SER A 1 92 ? 4.397 27.971 16.632 1.00 53.56 92 SER A C 1
ATOM 724 O O . SER A 1 92 ? 3.172 28.083 16.501 1.00 53.56 92 SER A O 1
ATOM 726 N N . PRO A 1 93 ? 5.148 27.345 15.706 1.00 57.16 93 PRO A N 1
ATOM 727 C CA . PRO A 1 93 ? 4.546 26.717 14.540 1.00 57.16 93 PRO A CA 1
ATOM 728 C C . PRO A 1 93 ? 3.495 25.707 15.000 1.00 57.16 93 PRO A C 1
ATOM 730 O O . PRO A 1 93 ? 3.719 24.943 15.943 1.00 57.16 93 PRO A O 1
ATOM 733 N N . SER A 1 94 ? 2.338 25.706 14.334 1.00 69.25 94 SER A N 1
ATOM 734 C CA . SER A 1 94 ? 1.305 24.708 14.599 1.00 69.25 94 SER A CA 1
ATOM 735 C C . SER A 1 94 ? 1.902 23.304 14.440 1.00 69.25 94 SER A C 1
ATOM 737 O O . SER A 1 94 ? 2.790 23.083 13.613 1.00 69.25 94 SER A O 1
ATOM 739 N N . THR A 1 95 ? 1.425 22.327 15.213 1.00 71.75 95 THR A N 1
ATOM 740 C CA . THR A 1 95 ? 1.930 20.941 15.164 1.00 71.75 95 THR A CA 1
ATOM 741 C C . THR A 1 95 ? 1.918 20.367 13.741 1.00 71.75 95 THR A C 1
ATOM 743 O O . THR A 1 95 ? 2.795 19.587 13.386 1.00 71.75 95 THR A O 1
ATOM 746 N N . ALA A 1 96 ? 0.976 20.808 12.900 1.00 75.19 96 ALA A N 1
ATOM 747 C CA . ALA A 1 96 ? 0.913 20.465 11.482 1.00 75.19 96 ALA A CA 1
ATOM 748 C C . ALA A 1 96 ? 2.057 21.086 10.660 1.00 75.19 96 ALA A C 1
ATOM 750 O O . ALA A 1 96 ? 2.675 20.394 9.859 1.00 75.19 96 ALA A O 1
ATOM 751 N N . ALA A 1 97 ? 2.389 22.362 10.872 1.00 81.75 97 ALA A N 1
ATOM 752 C CA . ALA A 1 97 ? 3.525 22.991 10.198 1.00 81.75 97 ALA A CA 1
ATOM 753 C C . ALA A 1 97 ? 4.849 22.317 10.591 1.00 81.75 97 ALA A C 1
ATOM 755 O O . ALA A 1 97 ? 5.679 22.027 9.733 1.00 81.75 97 ALA A O 1
ATOM 756 N N . ALA A 1 98 ? 5.022 21.998 11.876 1.00 82.12 98 ALA A N 1
ATOM 757 C CA . ALA A 1 98 ? 6.195 21.272 12.354 1.00 82.12 98 ALA A CA 1
ATOM 758 C C . ALA A 1 98 ? 6.279 19.849 11.761 1.00 82.12 98 ALA A C 1
ATOM 760 O O . ALA A 1 98 ? 7.359 19.409 11.373 1.00 82.12 98 ALA A O 1
ATOM 761 N N . ALA A 1 99 ? 5.143 19.152 11.635 1.00 83.44 99 ALA A N 1
ATOM 762 C CA . ALA A 1 99 ? 5.046 17.852 10.967 1.00 83.44 99 ALA A CA 1
ATOM 763 C C . ALA A 1 99 ? 5.481 17.913 9.497 1.00 83.44 99 ALA A C 1
ATOM 765 O O . ALA A 1 99 ? 6.265 17.079 9.046 1.00 83.44 99 ALA A O 1
ATOM 766 N N . MET A 1 100 ? 5.004 18.923 8.766 1.00 87.31 100 MET A N 1
ATOM 767 C CA . MET A 1 100 ? 5.364 19.137 7.365 1.00 87.31 100 MET A CA 1
ATOM 768 C C . MET A 1 100 ? 6.856 19.426 7.203 1.00 87.31 100 MET A C 1
ATOM 770 O O . MET A 1 100 ? 7.486 18.851 6.321 1.00 87.31 100 MET A O 1
ATOM 774 N N . TRP A 1 101 ? 7.444 20.248 8.077 1.00 89.31 101 TRP A N 1
ATOM 775 C CA . TRP A 1 101 ? 8.889 20.497 8.071 1.00 89.31 101 TRP A CA 1
ATOM 776 C C . TRP A 1 101 ? 9.702 19.242 8.388 1.00 89.31 101 TRP A C 1
ATOM 778 O O . TRP A 1 101 ? 10.674 18.954 7.692 1.00 89.31 101 TRP A O 1
ATOM 788 N N . ALA A 1 102 ? 9.288 18.465 9.392 1.00 88.75 102 ALA A N 1
ATOM 789 C CA . ALA A 1 102 ? 9.933 17.200 9.732 1.00 88.75 102 ALA A CA 1
ATOM 790 C C . ALA A 1 102 ? 9.892 16.203 8.564 1.00 88.75 102 ALA A C 1
ATOM 792 O O . ALA A 1 102 ? 10.899 15.554 8.276 1.00 88.75 102 ALA A O 1
ATOM 793 N N . PHE A 1 103 ? 8.752 16.113 7.874 1.00 90.94 103 PHE A N 1
ATOM 794 C CA . PHE A 1 103 ? 8.593 15.276 6.690 1.00 90.94 103 PHE A CA 1
ATOM 795 C C . PHE A 1 103 ? 9.418 15.775 5.506 1.00 90.94 103 PHE A C 1
ATOM 797 O O . PHE A 1 103 ? 10.061 14.972 4.835 1.00 90.94 103 PHE A O 1
ATOM 804 N N . ALA A 1 104 ? 9.435 17.086 5.256 1.00 92.50 104 ALA A N 1
ATOM 805 C CA . ALA A 1 104 ? 10.235 17.684 4.193 1.00 92.50 104 ALA A CA 1
ATOM 806 C C . ALA A 1 104 ? 11.726 17.401 4.411 1.00 92.50 104 ALA A C 1
ATOM 808 O O . ALA A 1 104 ? 12.404 16.939 3.499 1.00 92.50 104 ALA A O 1
ATOM 809 N N . ALA A 1 105 ? 12.217 17.573 5.640 1.00 93.12 105 ALA A N 1
ATOM 810 C CA . ALA A 1 105 ? 13.598 17.266 5.988 1.00 93.12 105 ALA A CA 1
ATOM 811 C C . ALA A 1 105 ? 13.917 15.762 5.843 1.00 93.12 105 ALA A C 1
ATOM 813 O O . ALA A 1 105 ? 14.940 15.416 5.252 1.00 93.12 105 ALA A O 1
ATOM 814 N N . ALA A 1 106 ? 13.020 14.867 6.283 1.00 91.56 106 ALA A N 1
ATOM 815 C CA . ALA A 1 106 ? 13.168 13.426 6.050 1.00 91.56 106 ALA A CA 1
ATOM 816 C C . ALA A 1 106 ? 13.177 13.091 4.548 1.00 91.56 106 ALA A C 1
ATOM 818 O O . ALA A 1 106 ? 13.956 12.255 4.100 1.00 91.56 106 ALA A O 1
ATOM 819 N N . THR A 1 107 ? 12.346 13.771 3.756 1.00 91.50 107 THR A N 1
ATOM 820 C CA . THR A 1 107 ? 12.283 13.615 2.297 1.00 91.50 107 THR A CA 1
ATOM 821 C C . THR A 1 107 ? 13.579 14.070 1.637 1.00 91.50 107 THR A C 1
ATOM 823 O O . THR A 1 107 ? 14.086 13.359 0.779 1.00 91.50 107 THR A O 1
ATOM 826 N N . CYS A 1 108 ? 14.184 15.178 2.074 1.00 92.81 108 CYS A N 1
ATOM 827 C CA . CYS A 1 108 ? 15.505 15.589 1.594 1.00 92.81 108 CYS A CA 1
ATOM 828 C C . CYS A 1 108 ? 16.561 14.504 1.844 1.00 92.81 108 CYS A C 1
ATOM 830 O O . CYS A 1 108 ? 17.325 14.182 0.939 1.00 92.81 108 CYS A O 1
ATOM 832 N N . VAL A 1 109 ? 16.570 13.889 3.031 1.00 91.94 109 VAL A N 1
ATOM 833 C CA . VAL A 1 109 ? 17.477 12.766 3.323 1.00 91.94 109 VAL A CA 1
ATOM 834 C C . VAL A 1 109 ? 17.190 11.573 2.413 1.00 91.94 109 VAL A C 1
ATOM 836 O O . VAL A 1 109 ? 18.119 11.030 1.827 1.00 91.94 109 VAL A O 1
ATOM 839 N N . LYS A 1 110 ? 15.920 11.202 2.216 1.00 90.88 110 LYS A N 1
ATOM 840 C CA . LYS A 1 110 ? 15.522 10.124 1.291 1.00 90.88 110 LYS A CA 1
ATOM 841 C C . LYS A 1 110 ? 15.980 10.395 -0.145 1.00 90.88 110 LYS A C 1
ATOM 843 O O . LYS A 1 110 ? 16.480 9.495 -0.810 1.00 90.88 110 LYS A O 1
ATOM 848 N N . LEU A 1 111 ? 15.891 11.643 -0.607 1.00 88.88 111 LEU A N 1
ATOM 849 C CA . LEU A 1 111 ? 16.381 12.049 -1.927 1.00 88.88 111 LEU A CA 1
ATOM 850 C C . LEU A 1 111 ? 17.911 11.954 -2.039 1.00 88.88 111 LEU A C 1
ATOM 852 O O . LEU A 1 111 ? 18.418 11.567 -3.090 1.00 88.88 111 LEU A O 1
ATOM 856 N N . LEU A 1 112 ? 18.655 12.219 -0.961 1.00 92.44 112 LEU A N 1
ATOM 857 C CA . LEU A 1 112 ? 20.106 11.988 -0.920 1.00 92.44 112 LEU A CA 1
ATOM 858 C C . LEU A 1 112 ? 20.478 10.496 -0.989 1.00 92.44 112 LEU A C 1
ATOM 860 O O . LEU A 1 112 ? 21.619 10.179 -1.317 1.00 92.44 112 LEU A O 1
ATOM 864 N N . LEU A 1 113 ? 19.533 9.585 -0.724 1.00 90.81 113 LEU A N 1
ATOM 865 C CA . LEU A 1 113 ? 19.721 8.134 -0.843 1.00 90.81 113 LEU A CA 1
ATOM 866 C C . LEU A 1 113 ? 19.428 7.593 -2.252 1.00 90.81 113 LEU A C 1
ATOM 868 O O . LEU A 1 113 ? 19.679 6.418 -2.509 1.00 90.81 113 LEU A O 1
ATOM 872 N N . VAL A 1 114 ? 18.969 8.419 -3.198 1.00 88.50 114 VAL A N 1
ATOM 873 C CA . VAL A 1 114 ? 18.759 8.008 -4.600 1.00 88.50 114 VAL A CA 1
ATOM 874 C C . VAL A 1 114 ? 19.966 7.286 -5.233 1.00 88.50 114 VAL A C 1
ATOM 876 O O . VAL A 1 114 ? 19.731 6.259 -5.876 1.00 88.50 114 VAL A O 1
ATOM 879 N N . PRO A 1 115 ? 21.233 7.734 -5.068 1.00 88.19 115 PRO A N 1
ATOM 880 C CA . PRO A 1 115 ? 22.389 7.079 -5.685 1.00 88.19 115 PRO A CA 1
ATOM 881 C C . PRO A 1 115 ? 22.836 5.791 -4.972 1.00 88.19 115 PRO A C 1
ATOM 883 O O . PRO A 1 115 ? 23.828 5.192 -5.382 1.00 88.19 115 PRO A O 1
ATOM 886 N N . THR A 1 116 ? 22.153 5.361 -3.905 1.00 87.19 116 THR A N 1
ATOM 887 C CA . THR A 1 116 ? 22.502 4.119 -3.202 1.00 87.19 116 THR A CA 1
ATOM 888 C C . THR A 1 116 ? 22.334 2.887 -4.091 1.00 87.19 116 THR A C 1
ATOM 890 O O . THR A 1 116 ? 21.547 2.877 -5.047 1.00 87.19 116 THR A O 1
ATOM 893 N N . SER A 1 117 ? 23.085 1.835 -3.753 1.00 80.62 117 SER A N 1
ATOM 894 C CA . SER A 1 117 ? 23.071 0.548 -4.448 1.00 80.62 117 SER A CA 1
ATOM 895 C C . SER A 1 117 ? 21.656 -0.004 -4.635 1.00 80.62 117 SER A C 1
ATOM 897 O O . SER A 1 117 ? 20.748 0.232 -3.834 1.00 80.62 117 SER A O 1
ATOM 899 N N . ARG A 1 118 ? 21.474 -0.759 -5.718 1.00 83.31 118 ARG A N 1
ATOM 900 C CA . ARG A 1 118 ? 20.215 -1.430 -6.046 1.00 83.31 118 ARG A CA 1
ATOM 901 C C . ARG A 1 118 ? 20.220 -2.818 -5.417 1.00 83.31 118 ARG A C 1
ATOM 903 O O . ARG A 1 118 ? 21.137 -3.596 -5.663 1.00 83.31 118 ARG A O 1
ATOM 910 N N . SER A 1 119 ? 19.221 -3.095 -4.592 1.00 88.00 119 SER A N 1
ATOM 911 C CA . SER A 1 119 ? 18.944 -4.438 -4.084 1.00 88.00 119 SER A CA 1
ATOM 912 C C . SER A 1 119 ? 18.256 -5.287 -5.161 1.00 88.00 119 SER A C 1
ATOM 914 O O . SER A 1 119 ? 17.807 -4.772 -6.185 1.00 88.00 119 SER A O 1
ATOM 916 N N . THR A 1 120 ? 18.081 -6.578 -4.887 1.00 88.19 120 THR A N 1
ATOM 917 C CA . THR A 1 120 ? 17.204 -7.451 -5.682 1.00 88.19 120 THR A CA 1
ATOM 918 C C . THR A 1 120 ? 15.748 -6.983 -5.676 1.00 88.19 120 THR A C 1
ATOM 920 O O . THR A 1 120 ? 15.068 -7.090 -6.694 1.00 88.19 120 THR A O 1
ATOM 923 N N . ASP A 1 121 ? 15.272 -6.411 -4.564 1.00 88.62 121 ASP A N 1
ATOM 924 C CA . ASP A 1 121 ? 13.887 -5.939 -4.424 1.00 88.62 121 ASP A CA 1
ATOM 925 C C . ASP A 1 121 ? 13.568 -4.791 -5.392 1.00 88.62 121 ASP A C 1
ATOM 927 O O . ASP A 1 121 ? 12.431 -4.650 -5.845 1.00 88.62 121 ASP A O 1
ATOM 931 N N . PHE A 1 122 ? 14.581 -4.008 -5.777 1.00 92.88 122 PHE A N 1
ATOM 932 C CA . PHE A 1 122 ? 14.459 -2.986 -6.813 1.00 92.88 122 PHE A CA 1
ATOM 933 C C . PHE A 1 122 ? 13.988 -3.580 -8.149 1.00 92.88 122 PHE A C 1
ATOM 935 O O . PHE A 1 122 ? 13.032 -3.085 -8.756 1.00 92.88 122 PHE A O 1
ATOM 942 N N . ASP A 1 123 ? 14.608 -4.681 -8.578 1.00 92.75 123 ASP A N 1
ATOM 943 C CA . ASP A 1 123 ? 14.254 -5.369 -9.821 1.00 92.75 123 ASP A CA 1
ATOM 944 C C . ASP A 1 123 ? 12.941 -6.154 -9.690 1.00 92.75 123 ASP A C 1
ATOM 946 O O . ASP A 1 123 ? 12.144 -6.173 -10.633 1.00 92.75 123 ASP A O 1
ATOM 950 N N . VAL A 1 124 ? 12.669 -6.735 -8.515 1.00 94.44 124 VAL A N 1
ATOM 951 C CA . VAL A 1 124 ? 11.397 -7.412 -8.200 1.00 94.44 124 VAL A CA 1
ATOM 952 C C . VAL A 1 124 ? 10.225 -6.439 -8.317 1.00 94.44 124 VAL A C 1
ATOM 954 O O . VAL A 1 124 ? 9.267 -6.698 -9.048 1.00 94.44 124 VAL A O 1
ATOM 957 N N . HIS A 1 125 ? 10.300 -5.283 -7.656 1.00 95.69 125 HIS A N 1
ATOM 958 C CA . HIS A 1 125 ? 9.218 -4.302 -7.679 1.00 95.69 125 HIS A CA 1
ATOM 959 C C . HIS A 1 125 ? 9.049 -3.642 -9.047 1.00 95.69 125 HIS A C 1
ATOM 961 O O . HIS A 1 125 ? 7.912 -3.387 -9.456 1.00 95.69 125 HIS A O 1
ATOM 967 N N . ARG A 1 126 ? 10.136 -3.418 -9.799 1.00 95.88 126 ARG A N 1
ATOM 968 C CA . ARG A 1 126 ? 10.001 -3.040 -11.210 1.00 95.88 126 ARG A CA 1
ATOM 969 C C . ARG A 1 126 ? 9.302 -4.135 -12.008 1.00 95.88 126 ARG A C 1
ATOM 971 O O . ARG A 1 126 ? 8.447 -3.829 -12.836 1.00 95.88 126 ARG A O 1
ATOM 978 N N . TYR A 1 127 ? 9.642 -5.404 -11.789 1.00 96.31 127 TYR A N 1
ATOM 979 C CA . TYR A 1 127 ? 8.983 -6.493 -12.497 1.00 96.31 127 TYR A CA 1
ATOM 980 C C . TYR A 1 127 ? 7.483 -6.527 -12.201 1.00 96.31 127 TYR A C 1
ATOM 982 O O . TYR A 1 127 ? 6.693 -6.619 -13.133 1.00 96.31 127 TYR A O 1
ATOM 990 N N . TRP A 1 128 ? 7.071 -6.354 -10.943 1.00 97.38 128 TRP A N 1
ATOM 991 C CA . TRP A 1 128 ? 5.651 -6.277 -10.578 1.00 97.38 128 TRP A CA 1
ATOM 992 C C . TRP A 1 128 ? 4.937 -5.099 -11.244 1.00 97.38 128 TRP A C 1
ATOM 994 O O . TRP A 1 128 ? 3.791 -5.232 -11.679 1.00 97.38 128 TRP A O 1
ATOM 1004 N N . LEU A 1 129 ? 5.617 -3.959 -11.371 1.00 97.19 129 LEU A N 1
ATOM 1005 C CA . LEU A 1 129 ? 5.111 -2.794 -12.089 1.00 97.19 129 LEU A CA 1
ATOM 1006 C C . LEU A 1 129 ? 4.876 -3.119 -13.574 1.00 97.19 129 LEU A C 1
ATOM 1008 O O . LEU A 1 129 ? 3.786 -2.876 -14.087 1.00 97.19 129 LEU A O 1
ATOM 1012 N N . ALA A 1 130 ? 5.843 -3.750 -14.243 1.00 97.38 130 ALA A N 1
ATOM 1013 C CA . ALA A 1 130 ? 5.702 -4.195 -15.630 1.00 97.38 130 ALA A CA 1
ATOM 1014 C C . ALA A 1 130 ? 4.612 -5.264 -15.805 1.00 97.38 130 ALA A C 1
ATOM 1016 O O . ALA A 1 130 ? 3.776 -5.166 -16.703 1.00 97.38 130 ALA A O 1
ATOM 1017 N N . LEU A 1 131 ? 4.591 -6.262 -14.922 1.00 97.25 131 LEU A N 1
ATOM 1018 C CA . LEU A 1 131 ? 3.649 -7.380 -14.915 1.00 97.25 131 LEU A CA 1
ATOM 1019 C C . LEU A 1 131 ? 2.203 -6.896 -14.829 1.00 97.25 131 LEU A C 1
ATOM 1021 O O . LEU A 1 131 ? 1.352 -7.302 -15.621 1.00 97.25 131 LEU A O 1
ATOM 1025 N N . THR A 1 132 ? 1.933 -6.005 -13.875 1.00 97.38 132 THR A N 1
ATOM 1026 C CA . THR A 1 132 ? 0.581 -5.503 -13.604 1.00 97.38 132 THR A CA 1
ATOM 1027 C C . THR A 1 132 ? 0.100 -4.478 -14.631 1.00 97.38 132 THR A C 1
ATOM 1029 O O . THR A 1 132 ? -1.112 -4.327 -14.814 1.00 97.38 132 THR A O 1
ATOM 1032 N N . HIS A 1 133 ? 1.028 -3.815 -15.328 1.00 97.56 133 HIS A N 1
ATOM 1033 C CA . HIS A 1 133 ? 0.740 -2.936 -16.460 1.00 97.56 133 HIS A CA 1
ATOM 1034 C C . HIS A 1 133 ? 0.404 -3.718 -17.733 1.00 97.56 133 HIS A C 1
ATOM 1036 O O . HIS A 1 133 ? -0.594 -3.444 -18.398 1.00 97.56 133 HIS A O 1
ATOM 1042 N N . THR A 1 134 ? 1.258 -4.682 -18.077 1.00 96.25 134 THR A N 1
ATOM 1043 C CA . THR A 1 134 ? 1.303 -5.286 -19.412 1.00 96.25 134 THR A CA 1
ATOM 1044 C C . THR A 1 134 ? 0.417 -6.523 -19.522 1.00 96.25 134 THR A C 1
ATOM 1046 O O . THR A 1 134 ? -0.192 -6.746 -20.569 1.00 96.25 134 THR A O 1
ATOM 1049 N N . LEU A 1 135 ? 0.299 -7.325 -18.457 1.00 95.56 135 LEU A N 1
ATOM 1050 C CA . LEU A 1 135 ? -0.493 -8.554 -18.484 1.00 95.56 135 LEU A CA 1
ATOM 1051 C C . LEU A 1 135 ? -1.899 -8.360 -17.894 1.00 95.56 135 LEU A C 1
ATOM 1053 O O . LEU A 1 135 ? -2.090 -7.599 -16.938 1.00 95.56 135 LEU A O 1
ATOM 1057 N N . PRO A 1 136 ? -2.910 -9.095 -18.398 1.00 94.75 136 PRO A N 1
ATOM 1058 C CA . PRO A 1 136 ? -4.227 -9.126 -17.774 1.00 94.75 136 PRO A CA 1
ATOM 1059 C C . PRO A 1 136 ? -4.159 -9.767 -16.378 1.00 94.75 136 PRO A C 1
ATOM 1061 O O . PRO A 1 136 ? -3.385 -10.694 -16.152 1.00 94.75 136 PRO A O 1
ATOM 1064 N N . ALA A 1 137 ? -5.043 -9.350 -15.461 1.00 93.88 137 ALA A N 1
ATOM 1065 C CA . ALA A 1 137 ? -5.046 -9.810 -14.062 1.00 93.88 137 ALA A CA 1
ATOM 1066 C C . ALA A 1 137 ? -5.049 -11.341 -13.895 1.00 93.88 137 ALA A C 1
ATOM 1068 O O . ALA A 1 137 ? -4.400 -11.873 -12.999 1.00 93.88 137 ALA A O 1
ATOM 1069 N N . ARG A 1 138 ? -5.689 -12.067 -14.821 1.00 93.44 138 ARG A N 1
ATOM 1070 C CA . ARG A 1 138 ? -5.688 -13.540 -14.892 1.00 93.44 138 ARG A CA 1
ATOM 1071 C C . ARG A 1 138 ? -4.313 -14.183 -15.129 1.00 93.44 138 ARG A C 1
ATOM 1073 O O . ARG A 1 138 ? -4.246 -15.398 -15.246 1.00 93.44 138 ARG A O 1
ATOM 1080 N N . GLN A 1 139 ? -3.250 -13.402 -15.302 1.00 93.44 139 GLN A N 1
ATOM 1081 C CA . GLN A 1 139 ? -1.883 -13.890 -15.503 1.00 93.44 139 GLN A CA 1
ATOM 1082 C C . GLN A 1 139 ? -0.917 -13.419 -14.411 1.00 93.44 139 GLN A C 1
ATOM 1084 O O . GLN A 1 139 ? 0.181 -13.952 -14.325 1.00 93.44 139 GLN A O 1
ATOM 1089 N N . TRP A 1 140 ? -1.313 -12.483 -13.539 1.00 94.69 140 TRP A N 1
ATOM 1090 C CA . TRP A 1 140 ? -0.401 -11.876 -12.559 1.00 94.69 140 TRP A CA 1
ATOM 1091 C C . TRP A 1 140 ? 0.247 -12.892 -11.609 1.00 94.69 140 TRP A C 1
ATOM 1093 O O . TRP A 1 140 ? 1.417 -12.762 -11.286 1.00 94.69 140 TRP A O 1
ATOM 1103 N N . TYR A 1 141 ? -0.482 -13.931 -11.200 1.00 92.94 141 TYR A N 1
ATOM 1104 C CA . TYR A 1 141 ? 0.022 -14.959 -10.275 1.00 92.94 141 TYR A CA 1
ATOM 1105 C C . TYR A 1 141 ? 0.429 -16.272 -10.961 1.00 92.94 141 TYR A C 1
ATOM 1107 O O . TYR A 1 141 ? 0.690 -17.270 -10.293 1.00 92.94 141 TYR A O 1
ATOM 1115 N N . THR A 1 142 ? 0.437 -16.304 -12.295 1.00 90.62 142 THR A N 1
ATOM 1116 C CA . THR A 1 142 ? 0.758 -17.510 -13.080 1.00 90.62 142 THR A CA 1
ATOM 1117 C C . THR A 1 142 ? 1.826 -17.271 -14.136 1.00 90.62 142 THR A C 1
ATOM 1119 O O . THR A 1 142 ? 2.206 -18.212 -14.830 1.00 90.62 142 THR A O 1
ATOM 1122 N N . ASP A 1 143 ? 2.253 -16.023 -14.306 1.00 89.06 143 ASP A N 1
ATOM 1123 C CA . ASP A 1 143 ? 3.345 -15.672 -15.194 1.00 89.06 143 ASP A CA 1
ATOM 1124 C C . ASP A 1 143 ? 4.642 -16.379 -14.770 1.00 89.06 143 ASP A C 1
ATOM 1126 O O . ASP A 1 143 ? 4.942 -16.516 -13.585 1.00 89.06 143 ASP A O 1
ATOM 1130 N N . ALA A 1 144 ? 5.382 -16.850 -15.771 1.00 86.75 144 ALA A N 1
ATOM 1131 C CA . ALA A 1 144 ? 6.656 -17.546 -15.613 1.00 86.75 144 ALA A CA 1
ATOM 1132 C C . ALA A 1 144 ? 7.747 -16.922 -16.500 1.00 86.75 144 ALA A C 1
ATOM 1134 O O . ALA A 1 144 ? 8.762 -17.556 -16.780 1.00 86.75 144 ALA A O 1
ATOM 1135 N N . SER A 1 145 ? 7.527 -15.690 -16.973 1.00 85.50 145 SER A N 1
ATOM 1136 C CA . SER A 1 145 ? 8.439 -14.990 -17.887 1.00 85.50 145 SER A CA 1
ATOM 1137 C C . SER A 1 145 ? 9.682 -14.437 -17.177 1.00 85.50 145 SER A C 1
ATOM 1139 O O . SER A 1 145 ? 10.599 -13.939 -17.828 1.00 85.50 145 SER A O 1
ATOM 1141 N N . SER A 1 146 ? 9.718 -14.510 -15.845 1.00 88.06 146 SER A N 1
ATOM 1142 C CA . SER A 1 146 ? 10.809 -14.052 -14.990 1.00 88.06 146 SER A CA 1
ATOM 1143 C C . SER A 1 146 ? 10.933 -14.944 -13.758 1.00 88.06 146 SER A C 1
ATOM 1145 O O . SER A 1 146 ? 9.978 -15.602 -13.352 1.00 88.06 146 SER A O 1
ATOM 1147 N N . GLN A 1 147 ? 12.107 -14.912 -13.129 1.00 87.38 147 GLN A N 1
ATOM 1148 C CA . GLN A 1 147 ? 12.335 -15.496 -11.805 1.00 87.38 147 GLN A CA 1
ATOM 1149 C C . GLN A 1 147 ? 11.597 -14.742 -10.682 1.00 87.38 147 GLN A C 1
ATOM 1151 O O . GLN A 1 147 ? 11.398 -15.289 -9.602 1.00 87.38 147 GLN A O 1
ATOM 1156 N N . TRP A 1 148 ? 11.194 -13.490 -10.924 1.00 91.06 148 TRP A N 1
ATOM 1157 C CA . TRP A 1 148 ? 10.492 -12.657 -9.949 1.00 91.06 148 TRP A CA 1
ATOM 1158 C C . TRP A 1 148 ? 8.984 -12.892 -10.026 1.00 91.06 148 TRP A C 1
ATOM 1160 O O . TRP A 1 148 ? 8.298 -12.317 -10.870 1.00 91.06 148 TRP A O 1
ATOM 1170 N N . THR A 1 149 ? 8.454 -13.725 -9.135 1.00 90.44 149 THR A N 1
ATOM 1171 C CA . THR A 1 149 ? 7.010 -13.951 -9.019 1.00 90.44 149 THR A CA 1
ATOM 1172 C C . THR A 1 149 ? 6.329 -12.845 -8.214 1.00 90.44 149 THR A C 1
ATOM 1174 O O . THR A 1 149 ? 6.955 -12.134 -7.425 1.00 90.44 149 THR A O 1
ATOM 1177 N N . LEU A 1 150 ? 5.030 -12.645 -8.452 1.00 92.50 150 LEU A N 1
ATOM 1178 C CA . LEU A 1 150 ? 4.218 -11.723 -7.666 1.00 92.50 150 LEU A CA 1
ATOM 1179 C C . LEU A 1 150 ? 3.770 -12.401 -6.368 1.00 92.50 150 LEU A C 1
ATOM 1181 O O . LEU A 1 150 ? 2.801 -13.158 -6.357 1.00 92.50 150 LEU A O 1
ATOM 1185 N N . ASP A 1 151 ? 4.456 -12.088 -5.272 1.00 89.81 151 ASP A N 1
ATOM 1186 C CA . ASP A 1 151 ? 4.260 -12.792 -3.996 1.00 89.81 151 ASP A CA 1
ATOM 1187 C C . ASP A 1 151 ? 3.345 -12.036 -3.019 1.00 89.81 151 ASP A C 1
ATOM 1189 O O . ASP A 1 151 ? 2.924 -12.566 -1.985 1.00 89.81 151 ASP A O 1
ATOM 1193 N N . TYR A 1 152 ? 3.026 -10.775 -3.322 1.00 93.94 152 TYR A N 1
ATOM 1194 C CA . TYR A 1 152 ? 2.160 -9.971 -2.466 1.00 93.94 152 TYR A CA 1
ATOM 1195 C C . TYR A 1 152 ? 0.674 -10.203 -2.782 1.00 93.94 152 TYR A C 1
ATOM 1197 O O . TYR A 1 152 ? 0.304 -10.448 -3.936 1.00 93.94 152 TYR A O 1
ATOM 1205 N N . PRO A 1 153 ? -0.207 -10.088 -1.771 1.00 94.75 153 PRO A N 1
ATOM 1206 C CA . PRO A 1 153 ? -1.652 -10.164 -1.957 1.00 94.75 153 PRO A CA 1
ATOM 1207 C C . PRO A 1 153 ? -2.230 -9.139 -2.964 1.00 94.75 153 PRO A C 1
ATOM 1209 O O . PRO A 1 153 ? -1.604 -8.108 -3.238 1.00 94.75 153 PRO A O 1
ATOM 1212 N N . PRO A 1 154 ? -3.448 -9.375 -3.497 1.00 96.75 154 PRO A N 1
ATOM 1213 C CA . PRO A 1 154 ? -3.975 -8.631 -4.642 1.00 96.75 154 PRO A CA 1
ATOM 1214 C C . PRO A 1 154 ? -4.062 -7.114 -4.516 1.00 96.75 154 PRO A C 1
ATOM 1216 O O . PRO A 1 154 ? -3.878 -6.426 -5.517 1.00 96.75 154 PRO A O 1
ATOM 1219 N N . PHE A 1 155 ? -4.325 -6.547 -3.334 1.00 97.88 155 PHE A N 1
ATOM 1220 C CA . PHE A 1 155 ? -4.393 -5.084 -3.221 1.00 97.88 155 PHE A CA 1
ATOM 1221 C C . PHE A 1 155 ? -3.042 -4.426 -3.466 1.00 97.88 155 PHE A C 1
ATOM 1223 O O . PHE A 1 155 ? -3.001 -3.343 -4.048 1.00 97.88 155 PHE A O 1
ATOM 1230 N N . PHE A 1 156 ? -1.938 -5.094 -3.131 1.00 97.50 156 PHE A N 1
ATOM 1231 C CA . PHE A 1 156 ? -0.628 -4.583 -3.506 1.00 97.50 156 PHE A CA 1
ATOM 1232 C C . PHE A 1 156 ? -0.367 -4.723 -5.005 1.00 97.50 156 PHE A C 1
ATOM 1234 O O . PHE A 1 156 ? 0.213 -3.824 -5.598 1.00 97.50 156 PHE A O 1
ATOM 1241 N N . ALA A 1 157 ? -0.858 -5.785 -5.651 1.00 97.50 157 ALA A N 1
ATOM 1242 C CA . ALA A 1 157 ? -0.795 -5.909 -7.108 1.00 97.50 157 ALA A CA 1
ATOM 1243 C C . ALA A 1 157 ? -1.540 -4.759 -7.809 1.00 97.50 157 ALA A C 1
ATOM 1245 O O . ALA A 1 157 ? -1.023 -4.143 -8.740 1.00 97.50 157 ALA A O 1
ATOM 1246 N N . TYR A 1 158 ? -2.735 -4.407 -7.322 1.00 97.81 158 TYR A N 1
ATOM 1247 C CA . TYR A 1 158 ? -3.471 -3.239 -7.811 1.00 97.81 158 TYR A CA 1
ATOM 1248 C C . TYR A 1 158 ? -2.744 -1.923 -7.513 1.00 97.81 158 TYR A C 1
ATOM 1250 O O . TYR A 1 158 ? -2.760 -1.021 -8.349 1.00 97.81 158 TYR A O 1
ATOM 1258 N N . PHE A 1 159 ? -2.069 -1.814 -6.368 1.00 98.19 159 PHE A N 1
ATOM 1259 C CA . PHE A 1 159 ? -1.210 -0.672 -6.059 1.00 98.19 159 PHE A CA 1
ATOM 1260 C C . PHE A 1 159 ? -0.020 -0.571 -7.028 1.00 98.19 159 PHE A C 1
ATOM 1262 O O . PHE A 1 159 ? 0.200 0.494 -7.599 1.00 98.19 159 PHE A O 1
ATOM 1269 N N . SER A 1 160 ? 0.681 -1.673 -7.314 1.00 97.94 160 SER A N 1
ATOM 1270 C CA . SER A 1 160 ? 1.726 -1.724 -8.345 1.00 97.94 160 SER A CA 1
ATOM 1271 C C . SER A 1 160 ? 1.184 -1.340 -9.722 1.00 97.94 160 SER A C 1
ATOM 1273 O O . SER A 1 160 ? 1.830 -0.568 -10.427 1.00 97.94 160 SER A O 1
ATOM 1275 N N . ARG A 1 161 ? -0.037 -1.772 -10.069 1.00 97.94 161 ARG A N 1
ATOM 1276 C CA . ARG A 1 161 ? -0.703 -1.349 -11.307 1.00 97.94 161 ARG A CA 1
ATOM 1277 C C . ARG A 1 161 ? -0.939 0.154 -11.338 1.00 97.94 161 ARG A C 1
ATOM 1279 O O . ARG A 1 161 ? -0.671 0.776 -12.359 1.00 97.94 161 ARG A O 1
ATOM 1286 N N . LEU A 1 162 ? -1.424 0.746 -10.249 1.00 98.12 162 LEU A N 1
ATOM 1287 C CA . LEU A 1 162 ? -1.636 2.191 -10.166 1.00 98.12 162 LEU A CA 1
ATOM 1288 C C . LEU A 1 162 ? -0.313 2.947 -10.354 1.00 98.12 162 LEU A C 1
ATOM 1290 O O . LEU A 1 162 ? -0.249 3.879 -11.154 1.00 98.12 162 LEU A O 1
ATOM 1294 N N . LEU A 1 163 ? 0.749 2.495 -9.680 1.00 98.12 163 LEU A N 1
ATOM 1295 C CA . LEU A 1 163 ? 2.099 3.032 -9.850 1.00 98.12 163 LEU A CA 1
ATOM 1296 C C . LEU A 1 163 ? 2.672 2.778 -11.245 1.00 98.12 163 LEU A C 1
ATOM 1298 O O . LEU A 1 163 ? 3.627 3.440 -11.621 1.00 98.12 163 LEU A O 1
ATOM 1302 N N . SER A 1 164 ? 2.133 1.839 -12.019 1.00 97.75 164 SER A N 1
ATOM 1303 C CA . SER A 1 164 ? 2.611 1.573 -13.375 1.00 97.75 164 SER A CA 1
ATOM 1304 C C . SER A 1 164 ? 2.059 2.537 -14.423 1.00 97.75 164 SER A C 1
ATOM 1306 O O . SER A 1 164 ? 2.694 2.730 -15.451 1.00 97.75 164 SER A O 1
ATOM 1308 N N . LEU A 1 165 ? 0.906 3.169 -14.168 1.00 97.50 165 LEU A N 1
ATOM 1309 C CA . LEU A 1 165 ? 0.205 3.978 -15.170 1.00 97.50 165 LEU A CA 1
ATOM 1310 C C . LEU A 1 165 ? 1.033 5.156 -15.720 1.00 97.50 165 LEU A C 1
ATOM 1312 O O . LEU A 1 165 ? 0.993 5.365 -16.932 1.00 97.50 165 LEU A O 1
ATOM 1316 N N . PRO A 1 166 ? 1.789 5.924 -14.905 1.00 97.56 166 PRO A N 1
ATOM 1317 C CA . PRO A 1 166 ? 2.617 7.001 -15.435 1.00 97.56 166 PRO A CA 1
ATOM 1318 C C . PRO A 1 166 ? 3.988 6.537 -15.954 1.00 97.56 166 PRO A C 1
ATOM 1320 O O . PRO A 1 166 ? 4.681 7.315 -16.608 1.00 97.56 166 PRO A O 1
ATOM 1323 N N . ALA A 1 167 ? 4.391 5.292 -15.685 1.00 97.19 167 ALA A N 1
ATOM 1324 C CA . ALA A 1 167 ? 5.742 4.804 -15.951 1.00 97.19 167 ALA A CA 1
ATOM 1325 C C . ALA A 1 167 ? 6.163 4.880 -17.432 1.00 97.19 167 ALA A C 1
ATOM 1327 O O . ALA A 1 167 ? 7.273 5.352 -17.686 1.00 97.19 167 ALA A O 1
ATOM 1328 N N . PRO A 1 168 ? 5.314 4.523 -18.424 1.00 96.81 168 PRO A N 1
ATOM 1329 C CA . PRO A 1 168 ? 5.700 4.581 -19.834 1.00 96.81 168 PRO A CA 1
ATOM 1330 C C . PRO A 1 168 ? 6.014 5.994 -20.335 1.00 96.81 168 PRO A C 1
ATOM 1332 O O . PRO A 1 168 ? 6.771 6.141 -21.291 1.00 96.81 168 PRO A O 1
ATOM 1335 N N . PHE A 1 169 ? 5.447 7.028 -19.702 1.00 97.00 169 PHE A N 1
ATOM 1336 C CA . PHE A 1 169 ? 5.722 8.426 -20.051 1.00 97.00 169 PHE A CA 1
ATOM 1337 C C . PHE A 1 169 ? 7.080 8.909 -19.532 1.00 97.00 169 PHE A C 1
ATOM 1339 O O . PHE A 1 169 ? 7.599 9.904 -20.029 1.00 97.00 169 PHE A O 1
ATOM 1346 N N . VAL A 1 170 ? 7.641 8.226 -18.530 1.00 97.06 170 VAL A N 1
ATOM 1347 C CA . VAL A 1 170 ? 8.953 8.543 -17.952 1.00 97.06 170 VAL A CA 1
ATOM 1348 C C . VAL A 1 170 ? 10.039 7.706 -18.613 1.00 97.06 170 VAL A C 1
ATOM 1350 O O . VAL A 1 170 ? 11.040 8.246 -19.076 1.00 97.06 170 VAL A O 1
ATOM 1353 N N . ASP A 1 171 ? 9.831 6.392 -18.671 1.00 96.06 171 ASP A N 1
ATOM 1354 C CA . ASP A 1 171 ? 10.704 5.452 -19.363 1.00 96.06 171 ASP A CA 1
ATOM 1355 C C . ASP A 1 171 ? 9.906 4.192 -19.737 1.00 96.06 171 ASP A C 1
ATOM 1357 O O . ASP A 1 171 ? 9.485 3.419 -18.873 1.00 96.06 171 ASP A O 1
ATOM 1361 N N . ALA A 1 172 ? 9.712 3.950 -21.036 1.00 95.12 172 ALA A N 1
ATOM 1362 C CA . ALA A 1 172 ? 8.978 2.783 -21.533 1.00 95.12 172 ALA A CA 1
ATOM 1363 C C . ALA A 1 172 ? 9.596 1.442 -21.088 1.00 95.12 172 ALA A C 1
ATOM 1365 O O . ALA A 1 172 ? 8.889 0.436 -20.985 1.00 95.12 172 ALA A O 1
ATOM 1366 N N . SER A 1 173 ? 10.895 1.416 -20.762 1.00 95.50 173 SER A N 1
ATOM 1367 C CA . SER A 1 173 ? 11.563 0.224 -20.236 1.00 95.50 173 SER A CA 1
ATOM 1368 C C . SER A 1 173 ? 11.097 -0.163 -18.829 1.00 95.50 173 SER A C 1
ATOM 1370 O O . SER A 1 173 ? 11.305 -1.310 -18.442 1.00 95.50 173 SER A O 1
ATOM 1372 N N . LEU A 1 174 ? 10.419 0.711 -18.072 1.00 96.06 174 LEU A N 1
ATOM 1373 C CA . LEU A 1 174 ? 9.860 0.380 -16.750 1.00 96.06 174 LEU A CA 1
ATOM 1374 C C . LEU A 1 174 ? 8.747 -0.673 -16.823 1.00 96.06 174 LEU A C 1
ATOM 1376 O O . LEU A 1 174 ? 8.593 -1.454 -15.888 1.00 96.06 174 LEU A O 1
ATOM 1380 N N . VAL A 1 175 ? 7.997 -0.714 -17.930 1.00 96.44 175 VAL A N 1
ATOM 1381 C CA . VAL A 1 175 ? 6.856 -1.630 -18.122 1.00 96.44 175 VAL A CA 1
ATOM 1382 C C . VAL A 1 175 ? 7.135 -2.768 -19.109 1.00 96.44 175 VAL A C 1
ATOM 1384 O O . VAL A 1 175 ? 6.255 -3.579 -19.399 1.00 96.44 175 VAL A O 1
ATOM 1387 N N . ALA A 1 176 ? 8.359 -2.845 -19.635 1.00 94.31 176 ALA A N 1
ATOM 1388 C CA . ALA A 1 176 ? 8.733 -3.832 -20.640 1.00 94.31 176 ALA A CA 1
ATOM 1389 C C . ALA A 1 176 ? 8.863 -5.251 -20.053 1.00 94.31 176 ALA A C 1
ATOM 1391 O O . ALA A 1 176 ? 9.507 -5.459 -19.017 1.00 94.31 176 ALA A O 1
ATOM 1392 N N . ILE A 1 177 ? 8.291 -6.232 -20.753 1.00 92.69 177 ILE A N 1
ATOM 1393 C CA . ILE A 1 177 ? 8.471 -7.667 -20.502 1.00 92.69 177 ILE A CA 1
ATOM 1394 C C . ILE A 1 177 ? 8.866 -8.311 -21.841 1.00 92.69 177 ILE A C 1
ATOM 1396 O O . ILE A 1 177 ? 8.125 -8.133 -22.810 1.00 92.69 177 ILE A O 1
ATOM 1400 N N . PRO A 1 178 ? 9.997 -9.039 -21.932 1.00 89.75 178 PRO A N 1
ATOM 1401 C CA . PRO A 1 178 ? 10.975 -9.311 -20.870 1.00 89.75 178 PRO A CA 1
ATOM 1402 C C . PRO A 1 178 ? 11.755 -8.059 -20.420 1.00 89.75 178 PRO A C 1
ATOM 1404 O O . PRO A 1 178 ? 11.695 -7.005 -21.055 1.00 89.75 178 PRO A O 1
ATOM 1407 N N . VAL A 1 179 ? 12.468 -8.166 -19.290 1.00 86.81 179 VAL A N 1
ATOM 1408 C CA . VAL A 1 179 ? 13.337 -7.093 -18.771 1.00 86.81 179 VAL A CA 1
ATOM 1409 C C . VAL A 1 179 ? 14.442 -6.803 -19.802 1.00 86.81 179 VAL A C 1
ATOM 1411 O O . VAL A 1 179 ? 15.120 -7.743 -20.223 1.00 86.81 179 VAL A O 1
ATOM 1414 N N . PRO A 1 180 ? 14.649 -5.543 -20.225 1.00 87.31 180 PRO A N 1
ATOM 1415 C CA . PRO A 1 180 ? 15.718 -5.200 -21.159 1.00 87.31 180 PRO A CA 1
ATOM 1416 C C . PRO A 1 180 ? 17.110 -5.505 -20.598 1.00 87.31 180 PRO A C 1
ATOM 1418 O O . PRO A 1 180 ? 17.371 -5.284 -19.421 1.00 87.31 180 PRO A O 1
ATOM 1421 N N . ALA A 1 181 ? 18.028 -5.949 -21.462 1.00 86.50 181 ALA A N 1
ATOM 1422 C CA . ALA A 1 181 ? 19.425 -6.192 -21.087 1.00 86.50 181 ALA A CA 1
ATOM 1423 C C . ALA A 1 181 ? 20.239 -4.896 -20.897 1.00 86.50 181 ALA A C 1
ATOM 1425 O O . ALA A 1 181 ? 21.320 -4.914 -20.311 1.00 86.50 181 ALA A O 1
ATOM 1426 N N . SER A 1 182 ? 19.744 -3.769 -21.416 1.00 87.94 182 SER A N 1
ATOM 1427 C CA . SER A 1 182 ? 20.375 -2.460 -21.253 1.00 87.94 182 SER A CA 1
ATOM 1428 C C . SER A 1 182 ? 20.323 -1.996 -19.793 1.00 87.94 182 SER A C 1
ATOM 1430 O O . SER A 1 182 ? 19.299 -2.200 -19.135 1.00 87.94 182 SER A O 1
ATOM 1432 N N . PRO A 1 183 ? 21.363 -1.308 -19.289 1.00 87.56 183 PRO A N 1
ATOM 1433 C CA . PRO A 1 183 ? 21.339 -0.762 -17.939 1.00 87.56 183 PRO A CA 1
ATOM 1434 C C . PRO A 1 183 ? 20.195 0.257 -17.776 1.00 87.56 183 PRO A C 1
ATOM 1436 O O . PRO A 1 183 ? 19.875 0.973 -18.730 1.00 87.56 183 PRO A O 1
ATOM 1439 N N . PRO A 1 184 ? 19.587 0.353 -16.579 1.00 90.94 184 PRO A N 1
ATOM 1440 C CA . PRO A 1 184 ? 18.492 1.283 -16.334 1.00 90.94 184 PRO A CA 1
ATOM 1441 C C . PRO A 1 184 ? 18.961 2.732 -16.485 1.00 90.94 184 PRO A C 1
ATOM 1443 O O . PRO A 1 184 ? 20.032 3.108 -16.000 1.00 90.94 184 PRO A O 1
ATOM 1446 N N . SER A 1 185 ? 18.133 3.548 -17.136 1.00 92.88 185 SER A N 1
ATOM 1447 C CA . SER A 1 185 ? 18.374 4.984 -17.279 1.00 92.88 185 SER A CA 1
ATOM 1448 C C . SER A 1 185 ? 18.270 5.710 -15.927 1.00 92.88 185 SER A C 1
ATOM 1450 O O . SER A 1 185 ? 17.683 5.211 -14.962 1.00 92.88 185 SER A O 1
ATOM 1452 N N . SER A 1 186 ? 18.781 6.939 -15.844 1.00 93.81 186 SER A N 1
ATOM 1453 C CA . SER A 1 186 ? 18.590 7.767 -14.644 1.00 93.81 186 SER A CA 1
ATOM 1454 C C . SER A 1 186 ? 17.108 8.051 -14.369 1.00 93.81 186 SER A C 1
ATOM 1456 O O . SER A 1 186 ? 16.701 8.080 -13.211 1.00 93.81 186 SER A O 1
ATOM 1458 N N . ALA A 1 187 ? 16.291 8.216 -15.417 1.00 95.19 187 ALA A N 1
ATOM 1459 C CA . ALA A 1 187 ? 14.853 8.454 -15.291 1.00 95.19 187 ALA A CA 1
ATOM 1460 C C . ALA A 1 187 ? 14.125 7.234 -14.706 1.00 95.19 187 ALA A C 1
ATOM 1462 O O . ALA A 1 187 ? 13.315 7.388 -13.795 1.00 95.19 187 ALA A O 1
ATOM 1463 N N . TYR A 1 188 ? 14.485 6.027 -15.152 1.00 94.81 188 TYR A N 1
ATOM 1464 C CA . TYR A 1 188 ? 14.012 4.762 -14.585 1.00 94.81 188 TYR A CA 1
ATOM 1465 C C . TYR A 1 188 ? 14.289 4.687 -13.079 1.00 94.81 188 TYR A C 1
ATOM 1467 O O . TYR A 1 188 ? 13.404 4.360 -12.286 1.00 94.81 188 TYR A O 1
ATOM 1475 N N . ILE A 1 189 ? 15.526 4.996 -12.669 1.00 94.56 189 ILE A N 1
ATOM 1476 C CA . ILE A 1 189 ? 15.932 4.899 -11.260 1.00 94.56 189 ILE A CA 1
ATOM 1477 C C . ILE A 1 189 ? 15.189 5.933 -10.417 1.00 94.56 189 ILE A C 1
ATOM 1479 O O . ILE A 1 189 ? 14.647 5.599 -9.361 1.00 94.56 189 ILE A O 1
ATOM 1483 N N . LEU A 1 190 ? 15.134 7.176 -10.897 1.00 95.25 190 LEU A N 1
ATOM 1484 C CA . LEU A 1 190 ? 14.423 8.259 -10.226 1.00 95.25 190 LEU A CA 1
ATOM 1485 C C . LEU A 1 190 ? 12.937 7.949 -10.080 1.00 95.25 190 LEU A C 1
ATOM 1487 O O . LEU A 1 190 ? 12.386 8.188 -9.010 1.00 95.25 190 LEU A O 1
ATOM 1491 N N . TYR A 1 191 ? 12.309 7.377 -11.107 1.00 96.88 191 TYR A N 1
ATOM 1492 C CA . TYR A 1 191 ? 10.902 7.001 -11.070 1.00 96.88 191 TYR A CA 1
ATOM 1493 C C . TYR A 1 191 ? 10.601 6.043 -9.920 1.00 96.88 191 TYR A C 1
ATOM 1495 O O . TYR A 1 191 ? 9.748 6.319 -9.082 1.00 96.88 191 TYR A O 1
ATOM 1503 N N . LEU A 1 192 ? 11.353 4.946 -9.845 1.00 96.00 192 LEU A N 1
ATOM 1504 C CA . LEU A 1 192 ? 11.175 3.929 -8.817 1.00 96.00 192 LEU A CA 1
ATOM 1505 C C . LEU A 1 192 ? 11.429 4.493 -7.412 1.00 96.00 192 LEU A C 1
ATOM 1507 O O . LEU A 1 192 ? 10.637 4.273 -6.497 1.00 96.00 192 LEU A O 1
ATOM 1511 N N . ARG A 1 193 ? 12.506 5.264 -7.210 1.00 95.25 193 ARG A N 1
ATOM 1512 C CA . ARG A 1 193 ? 12.774 5.893 -5.901 1.00 95.25 193 ARG A CA 1
ATOM 1513 C C . ARG A 1 193 ? 11.675 6.899 -5.532 1.00 95.25 193 ARG A C 1
ATOM 1515 O O . ARG A 1 193 ? 11.276 6.985 -4.370 1.00 95.25 193 ARG A O 1
ATOM 1522 N N . PHE A 1 194 ? 11.145 7.617 -6.520 1.00 95.38 194 PHE A N 1
ATOM 1523 C CA . PHE A 1 194 ? 10.058 8.566 -6.322 1.00 95.38 194 PHE A CA 1
ATOM 1524 C C . PHE A 1 194 ? 8.743 7.881 -5.953 1.00 95.38 194 PHE A C 1
ATOM 1526 O O . PHE A 1 194 ? 8.052 8.387 -5.077 1.00 95.38 194 PHE A O 1
ATOM 1533 N N . THR A 1 195 ? 8.391 6.730 -6.536 1.00 97.25 195 THR A N 1
ATOM 1534 C CA . THR A 1 195 ? 7.146 6.032 -6.170 1.00 97.25 195 THR A CA 1
ATOM 1535 C C . THR A 1 195 ? 7.149 5.578 -4.711 1.00 97.25 195 THR A C 1
ATOM 1537 O O . THR A 1 195 ? 6.122 5.699 -4.040 1.00 97.25 195 THR A O 1
ATOM 1540 N N . VAL A 1 196 ? 8.298 5.134 -4.186 1.00 96.12 196 VAL A N 1
ATOM 1541 C CA . VAL A 1 196 ? 8.458 4.813 -2.758 1.00 96.12 196 VAL A CA 1
ATOM 1542 C C . VAL A 1 196 ? 8.281 6.071 -1.901 1.00 96.12 196 VAL A C 1
ATOM 1544 O O . VAL A 1 196 ? 7.410 6.101 -1.031 1.00 96.12 196 VAL A O 1
ATOM 1547 N N . ALA A 1 197 ? 9.020 7.147 -2.196 1.00 94.94 197 ALA A N 1
ATOM 1548 C CA . ALA A 1 197 ? 8.926 8.408 -1.453 1.00 94.94 197 ALA A CA 1
ATOM 1549 C C . ALA A 1 197 ? 7.535 9.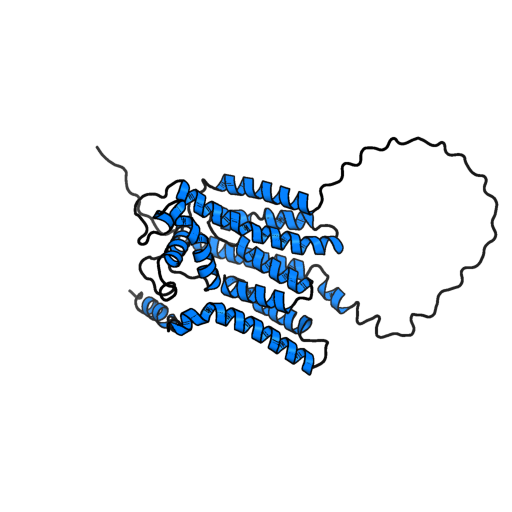060 -1.523 1.00 94.94 197 ALA A C 1
ATOM 1551 O O . ALA A 1 197 ? 7.052 9.608 -0.535 1.00 94.94 197 ALA A O 1
ATOM 1552 N N . PHE A 1 198 ? 6.862 8.973 -2.668 1.00 95.56 198 PHE A N 1
ATOM 1553 C CA . PHE A 1 198 ? 5.499 9.461 -2.847 1.00 95.56 198 PHE A CA 1
ATOM 1554 C C . PHE A 1 198 ? 4.506 8.676 -1.983 1.00 95.56 198 PHE A C 1
ATOM 1556 O O . PHE A 1 198 ? 3.604 9.257 -1.379 1.00 95.56 198 PHE A O 1
ATOM 1563 N N . SER A 1 199 ? 4.689 7.360 -1.865 1.00 96.56 199 SER A N 1
ATOM 1564 C CA . SER A 1 199 ? 3.816 6.512 -1.049 1.00 96.56 199 SER A CA 1
ATOM 1565 C C . SER A 1 199 ? 3.913 6.803 0.462 1.00 96.56 199 SER A C 1
ATOM 1567 O O . SER A 1 199 ? 2.935 6.597 1.188 1.00 96.56 199 SER A O 1
ATOM 1569 N N . ASP A 1 200 ? 5.022 7.399 0.927 1.00 95.12 200 ASP A N 1
ATOM 1570 C CA . ASP A 1 200 ? 5.196 7.857 2.315 1.00 95.12 200 ASP A CA 1
ATOM 1571 C C . ASP A 1 200 ? 4.249 9.006 2.705 1.00 95.12 200 ASP A C 1
ATOM 1573 O O . ASP A 1 200 ? 4.077 9.290 3.893 1.00 95.12 200 ASP A O 1
ATOM 1577 N N . LEU A 1 201 ? 3.575 9.651 1.745 1.00 95.56 201 LEU A N 1
ATOM 1578 C CA . LEU A 1 201 ? 2.522 10.625 2.049 1.00 95.56 201 LEU A CA 1
ATOM 1579 C C . LEU A 1 201 ? 1.383 9.997 2.863 1.00 95.56 201 LEU A C 1
ATOM 1581 O O . LEU A 1 201 ? 0.795 10.670 3.712 1.00 95.56 201 LEU A O 1
ATOM 1585 N N . LEU A 1 202 ? 1.096 8.705 2.663 1.00 96.31 202 LEU A N 1
ATOM 1586 C CA . LEU A 1 202 ? 0.114 7.995 3.481 1.00 96.31 202 LEU A CA 1
ATOM 1587 C C . LEU A 1 202 ? 0.613 7.803 4.918 1.00 96.31 202 LEU A C 1
ATOM 1589 O O . LEU A 1 202 ? -0.166 7.974 5.857 1.00 96.31 202 LEU A O 1
ATOM 1593 N N . LEU A 1 203 ? 1.905 7.503 5.098 1.00 94.12 203 LEU A N 1
ATOM 1594 C CA . LEU A 1 203 ? 2.533 7.423 6.419 1.00 94.12 203 LEU A CA 1
ATOM 1595 C C . LEU A 1 203 ? 2.432 8.762 7.150 1.00 94.12 203 LEU A C 1
ATOM 1597 O O . LEU A 1 203 ? 2.026 8.796 8.314 1.00 94.12 203 LEU A O 1
ATOM 1601 N N . LEU A 1 204 ? 2.751 9.862 6.461 1.00 93.44 204 LEU A N 1
ATOM 1602 C CA . LEU A 1 204 ? 2.618 11.213 6.999 1.00 93.44 204 LEU A CA 1
ATOM 1603 C C . LEU A 1 204 ? 1.176 11.506 7.414 1.00 93.44 204 LEU A C 1
ATOM 1605 O O . LEU A 1 204 ? 0.937 11.894 8.559 1.00 93.44 204 LEU A O 1
ATOM 1609 N N . LEU A 1 205 ? 0.226 11.308 6.497 1.00 93.62 205 LEU A N 1
ATOM 1610 C CA . LEU A 1 205 ? -1.187 11.585 6.731 1.00 93.62 205 LEU A CA 1
ATOM 1611 C C . LEU A 1 205 ? -1.701 10.810 7.946 1.00 93.62 205 LEU A C 1
ATOM 1613 O O . LEU A 1 205 ? -2.256 11.406 8.868 1.00 93.62 205 LEU A O 1
ATOM 1617 N N . ALA A 1 206 ? -1.482 9.495 7.975 1.00 93.00 206 ALA A N 1
ATOM 1618 C CA . ALA A 1 206 ? -1.946 8.637 9.056 1.00 93.00 206 ALA A CA 1
ATOM 1619 C C . ALA A 1 206 ? -1.300 8.997 10.403 1.00 93.00 206 ALA A C 1
ATOM 1621 O O . ALA A 1 206 ? -1.998 9.073 11.416 1.00 93.00 206 ALA A O 1
ATOM 1622 N N . SER A 1 207 ? 0.003 9.296 10.409 1.00 89.62 207 SER A N 1
ATOM 1623 C CA . SER A 1 207 ? 0.720 9.720 11.616 1.00 89.62 207 SER A CA 1
ATOM 1624 C C . SER A 1 207 ? 0.160 11.034 12.160 1.00 89.62 207 SER A C 1
ATOM 1626 O O . SER A 1 207 ? -0.180 11.118 13.337 1.00 89.62 207 SER A O 1
ATOM 1628 N N . VAL A 1 208 ? -0.014 12.053 11.311 1.00 88.56 208 VAL A N 1
ATOM 1629 C CA . VAL A 1 208 ? -0.582 13.346 11.726 1.00 88.56 208 VAL A CA 1
ATOM 1630 C C . VAL A 1 208 ? -2.001 13.175 12.266 1.00 88.56 208 VAL A C 1
ATOM 1632 O O . VAL A 1 208 ? -2.323 13.736 13.312 1.00 88.56 208 VAL A O 1
ATOM 1635 N N . LEU A 1 209 ? -2.843 12.381 11.598 1.00 88.81 209 LEU A N 1
ATOM 1636 C CA . LEU A 1 209 ? -4.219 12.128 12.031 1.00 88.81 209 LEU A CA 1
ATOM 1637 C C . LEU A 1 209 ? -4.291 11.428 13.395 1.00 88.81 209 LEU A C 1
ATOM 1639 O O . LEU A 1 209 ? -5.121 11.797 14.232 1.00 88.81 209 LEU A O 1
ATOM 1643 N N . LEU A 1 210 ? -3.436 10.431 13.630 1.00 84.38 210 LEU A N 1
ATOM 1644 C CA . LEU A 1 210 ? -3.359 9.708 14.900 1.00 84.38 210 LEU A CA 1
ATOM 1645 C C . LEU A 1 210 ? -2.837 10.624 16.023 1.00 84.38 210 LEU A C 1
ATOM 1647 O O . LEU A 1 210 ? -3.481 10.804 17.057 1.00 84.38 210 LEU A O 1
ATOM 1651 N N . LEU A 1 211 ? -1.720 11.309 15.777 1.00 80.31 211 LEU A N 1
ATOM 1652 C CA . LEU A 1 211 ? -1.022 12.121 16.777 1.00 80.31 211 LEU A CA 1
ATOM 1653 C C . LEU A 1 211 ? -1.721 13.449 17.089 1.00 80.31 211 LEU A C 1
ATOM 1655 O O . LEU A 1 211 ? -1.634 13.925 18.219 1.00 80.31 211 LEU A O 1
ATOM 1659 N N . ALA A 1 212 ? -2.474 14.036 16.153 1.00 77.38 212 ALA A N 1
ATOM 1660 C CA . ALA A 1 212 ? -3.292 15.225 16.422 1.00 77.38 212 ALA A CA 1
ATOM 1661 C C . ALA A 1 212 ? -4.364 14.967 17.492 1.00 77.38 212 ALA A C 1
ATOM 1663 O O . ALA A 1 212 ? -4.823 15.890 18.172 1.00 77.38 212 ALA A O 1
ATOM 1664 N N . ARG A 1 213 ? -4.779 13.709 17.656 1.00 69.69 213 ARG A N 1
ATOM 1665 C CA . ARG A 1 213 ? -5.685 13.328 18.729 1.00 69.69 213 ARG A CA 1
ATOM 1666 C C . ARG A 1 213 ? -4.953 13.059 20.031 1.00 69.69 213 ARG A C 1
ATOM 1668 O O . ARG A 1 213 ? -5.435 13.521 21.065 1.00 69.69 213 ARG A O 1
ATOM 1675 N N . ASP A 1 214 ? -3.823 12.361 19.979 1.00 65.12 214 ASP A N 1
ATOM 1676 C CA . ASP A 1 214 ? -3.015 12.115 21.172 1.00 65.12 214 ASP A CA 1
ATOM 1677 C C . ASP A 1 214 ? -2.507 13.433 21.774 1.00 65.12 214 ASP A C 1
ATOM 1679 O O . ASP A 1 214 ? -2.560 13.606 22.980 1.00 65.12 214 ASP A O 1
ATOM 1683 N N . ALA A 1 215 ? -2.204 14.448 20.955 1.00 58.78 215 ALA A N 1
ATOM 1684 C CA . ALA A 1 215 ? -1.906 15.817 21.394 1.00 58.78 215 ALA A CA 1
ATOM 1685 C C . ALA A 1 215 ? -2.982 16.434 22.309 1.00 58.78 215 ALA A C 1
ATOM 1687 O O . ALA A 1 215 ? -2.673 17.243 23.181 1.00 58.78 215 ALA A O 1
ATOM 1688 N N . ARG A 1 216 ? -4.257 16.060 22.120 1.00 59.91 216 ARG A N 1
ATOM 1689 C CA . ARG A 1 216 ? -5.360 16.505 22.988 1.00 59.91 216 ARG A CA 1
ATOM 1690 C C . ARG A 1 216 ? -5.424 15.743 24.314 1.00 59.91 216 ARG A C 1
ATOM 1692 O O . ARG A 1 216 ? -6.078 16.221 25.235 1.00 59.91 216 ARG A O 1
ATOM 1699 N N . ARG A 1 217 ? -4.796 14.566 24.413 1.00 61.12 217 ARG A N 1
ATOM 1700 C CA . ARG A 1 217 ? -4.789 13.707 25.612 1.00 61.12 217 ARG A CA 1
ATOM 1701 C C . ARG A 1 217 ? -3.436 13.661 26.338 1.00 61.12 217 ARG A C 1
ATOM 1703 O O . ARG A 1 217 ? -3.427 13.425 27.543 1.00 61.12 217 ARG A O 1
ATOM 1710 N N . ARG A 1 218 ? -2.311 13.889 25.651 1.00 59.22 218 ARG A N 1
ATOM 1711 C CA . ARG A 1 218 ? -0.939 13.646 26.123 1.00 59.22 218 ARG A CA 1
ATOM 1712 C C . ARG A 1 218 ? 0.050 14.692 25.590 1.00 59.22 218 ARG A C 1
ATOM 1714 O O . ARG A 1 218 ? -0.145 15.315 24.555 1.00 59.22 218 ARG A O 1
ATOM 1721 N N . GLN A 1 219 ? 1.151 14.873 26.321 1.00 57.00 219 GLN A N 1
ATOM 1722 C CA . GLN A 1 219 ? 2.063 16.023 26.197 1.00 57.00 219 GLN A CA 1
ATOM 1723 C C . GLN A 1 219 ? 3.222 15.855 25.179 1.00 57.00 219 GLN A C 1
ATOM 1725 O O . GLN A 1 219 ? 4.081 16.730 25.118 1.00 57.00 219 GLN A O 1
ATOM 1730 N N . ARG A 1 220 ? 3.324 14.760 24.395 1.00 63.88 220 ARG A N 1
ATOM 1731 C CA . ARG A 1 220 ? 4.484 14.530 23.480 1.00 63.88 220 ARG A CA 1
ATOM 1732 C C . ARG A 1 220 ? 4.176 13.969 22.069 1.00 63.88 220 ARG A C 1
ATOM 1734 O O . ARG A 1 220 ? 4.908 13.100 21.598 1.00 63.88 220 ARG A O 1
ATOM 1741 N N . PRO A 1 221 ? 3.180 14.490 21.333 1.00 72.06 221 PRO A N 1
ATOM 1742 C CA . PRO A 1 221 ? 2.844 14.011 19.983 1.00 72.06 221 PRO A CA 1
ATOM 1743 C C . PRO A 1 221 ? 3.949 14.290 18.942 1.00 72.06 221 PRO A C 1
ATOM 1745 O O . PRO A 1 221 ? 4.134 13.544 17.989 1.00 72.06 221 PRO A O 1
ATOM 1748 N N . PHE A 1 222 ? 4.733 15.357 19.104 1.00 76.81 222 PHE A N 1
ATOM 1749 C CA . PHE A 1 222 ? 5.708 15.742 18.081 1.00 76.81 222 PHE A CA 1
ATOM 1750 C C . PHE A 1 222 ? 6.940 14.822 18.031 1.00 76.81 222 PHE A C 1
ATOM 1752 O O . PHE A 1 222 ? 7.421 14.496 16.951 1.00 76.81 222 PHE A O 1
ATOM 1759 N N . LEU A 1 223 ? 7.426 14.351 19.186 1.00 81.38 223 LEU A N 1
ATOM 1760 C CA . LEU A 1 223 ? 8.568 13.432 19.236 1.00 81.38 223 LEU A CA 1
ATOM 1761 C C . LEU A 1 223 ? 8.221 12.069 18.624 1.00 81.38 223 LEU A C 1
ATOM 1763 O O . LEU A 1 223 ? 9.011 11.528 17.862 1.00 81.38 223 LEU A O 1
ATOM 1767 N N . ALA A 1 224 ? 7.033 11.533 18.917 1.00 81.50 224 ALA A N 1
ATOM 1768 C CA . ALA A 1 224 ? 6.575 10.282 18.318 1.00 81.50 224 ALA A CA 1
ATOM 1769 C C . ALA A 1 224 ? 6.436 10.404 16.792 1.00 81.50 224 ALA A C 1
ATOM 1771 O O . ALA A 1 224 ? 6.877 9.518 16.065 1.00 81.50 224 ALA A O 1
ATOM 1772 N N . LEU A 1 225 ? 5.917 11.535 16.298 1.00 82.50 225 LEU A N 1
ATOM 1773 C CA . LEU A 1 225 ? 5.887 11.820 14.864 1.00 82.50 225 LEU A CA 1
ATOM 1774 C C . LEU A 1 225 ? 7.294 11.828 14.253 1.00 82.50 225 LEU A C 1
ATOM 1776 O O . LEU A 1 225 ? 7.511 11.204 13.217 1.00 82.50 225 LEU A O 1
ATOM 1780 N N . LEU A 1 226 ? 8.245 12.520 14.890 1.00 85.19 226 LEU A N 1
ATOM 1781 C CA . LEU A 1 226 ? 9.634 12.549 14.436 1.00 85.19 226 LEU A CA 1
ATOM 1782 C C . LEU A 1 226 ? 10.216 11.137 14.351 1.00 85.19 226 LEU A C 1
ATOM 1784 O O . LEU A 1 226 ? 10.771 10.791 13.317 1.00 85.19 226 LEU A O 1
ATOM 1788 N N . LEU A 1 227 ? 10.030 10.312 15.383 1.00 87.38 227 LEU A N 1
ATOM 1789 C CA . LEU A 1 227 ? 10.538 8.938 15.417 1.00 87.38 227 LEU A CA 1
ATOM 1790 C C . LEU A 1 227 ? 9.957 8.058 14.302 1.00 87.38 227 LEU A C 1
ATOM 1792 O O . LEU A 1 227 ? 10.684 7.248 13.735 1.00 87.38 227 LEU A O 1
ATOM 1796 N N . VAL A 1 228 ? 8.677 8.228 13.958 1.00 87.50 228 VAL A N 1
ATOM 1797 C CA . VAL A 1 228 ? 8.051 7.485 12.852 1.00 87.50 228 VAL A CA 1
ATOM 1798 C C . VAL A 1 228 ? 8.582 7.965 11.500 1.00 87.50 228 VAL A C 1
ATOM 1800 O O . VAL A 1 228 ? 9.018 7.151 10.688 1.00 87.50 228 VAL A O 1
ATOM 1803 N N . LEU A 1 229 ? 8.583 9.281 11.255 1.00 87.56 229 LEU A N 1
ATOM 1804 C CA . LEU A 1 229 ? 8.994 9.853 9.965 1.00 87.56 229 LEU A CA 1
ATOM 1805 C C . LEU A 1 229 ? 10.496 9.693 9.683 1.00 87.56 229 LEU A C 1
ATOM 1807 O O . LEU A 1 229 ? 10.888 9.579 8.521 1.00 87.56 229 LEU A O 1
ATOM 1811 N N . TRP A 1 230 ? 11.314 9.680 10.738 1.00 89.75 230 TRP A N 1
ATOM 1812 C CA . TRP A 1 230 ? 12.769 9.508 10.696 1.00 89.75 230 TRP A CA 1
ATOM 1813 C C . TRP A 1 230 ? 13.223 8.112 11.122 1.00 89.75 230 TRP A C 1
ATOM 1815 O O . TRP A 1 230 ? 14.395 7.926 11.445 1.00 89.75 230 TRP A O 1
ATOM 1825 N N . SER A 1 231 ? 12.318 7.130 11.135 1.00 91.00 231 SER A N 1
ATOM 1826 C CA . SER A 1 231 ? 12.665 5.766 11.525 1.00 91.00 231 SER A CA 1
ATOM 1827 C C . SER A 1 231 ? 13.837 5.258 10.673 1.00 91.00 231 SER A C 1
ATOM 1829 O O . SER A 1 231 ? 13.685 5.122 9.452 1.00 91.00 231 SER A O 1
ATOM 1831 N N . PRO A 1 232 ? 15.004 4.952 11.277 1.00 89.19 232 PRO A N 1
ATOM 1832 C CA . PRO A 1 232 ? 16.157 4.463 10.527 1.00 89.19 232 PRO A CA 1
ATOM 1833 C C . PRO A 1 232 ? 15.838 3.136 9.838 1.00 89.19 232 PRO A C 1
ATOM 1835 O O . PRO A 1 232 ? 16.331 2.868 8.747 1.00 89.19 232 PRO A O 1
ATOM 1838 N N . ALA A 1 233 ? 14.956 2.335 10.435 1.00 88.25 233 ALA A N 1
ATOM 1839 C CA . ALA A 1 233 ? 14.550 1.059 9.882 1.00 88.25 233 ALA A CA 1
ATOM 1840 C C . ALA A 1 233 ? 13.715 1.230 8.598 1.00 88.25 233 ALA A C 1
ATOM 1842 O O . ALA A 1 233 ? 13.985 0.559 7.605 1.00 88.25 233 ALA A O 1
ATOM 1843 N N . LEU A 1 234 ? 12.774 2.186 8.569 1.00 89.56 234 LEU A N 1
ATOM 1844 C CA . LEU A 1 234 ? 12.028 2.516 7.345 1.00 89.56 234 LEU A CA 1
ATOM 1845 C C . LEU A 1 234 ? 12.930 3.163 6.287 1.00 89.56 234 LEU A C 1
ATOM 1847 O O . LEU A 1 234 ? 12.814 2.839 5.110 1.00 89.56 234 LEU A O 1
ATOM 1851 N N . LEU A 1 235 ? 13.870 4.026 6.686 1.00 90.62 235 LEU A N 1
ATOM 1852 C CA . LEU A 1 235 ? 14.840 4.611 5.752 1.00 90.62 235 LEU A CA 1
ATOM 1853 C C . LEU A 1 235 ? 15.695 3.533 5.071 1.00 90.62 235 LEU A C 1
ATOM 1855 O O . LEU A 1 235 ? 15.842 3.547 3.850 1.00 90.62 235 LEU A O 1
ATOM 1859 N N . ILE A 1 236 ? 16.229 2.581 5.838 1.00 88.88 236 ILE A N 1
ATOM 1860 C CA . ILE A 1 236 ? 17.063 1.503 5.297 1.00 88.88 236 ILE A CA 1
ATOM 1861 C C . ILE A 1 236 ? 16.235 0.565 4.417 1.00 88.88 236 ILE A C 1
ATOM 1863 O O . ILE A 1 236 ? 16.656 0.247 3.305 1.00 88.88 236 ILE A O 1
ATOM 1867 N N . VAL A 1 237 ? 15.074 0.111 4.889 1.00 90.62 237 VAL A N 1
ATOM 1868 C CA . VAL A 1 237 ? 14.312 -0.912 4.163 1.00 90.62 237 VAL A CA 1
ATOM 1869 C C . VAL A 1 237 ? 13.636 -0.342 2.915 1.00 90.62 237 VAL A C 1
ATOM 1871 O O . VAL A 1 237 ? 13.675 -0.973 1.862 1.00 90.62 237 VAL A O 1
ATOM 1874 N N . ASP A 1 238 ? 13.084 0.868 2.978 1.00 92.94 238 ASP A N 1
ATOM 1875 C CA . ASP A 1 238 ? 12.344 1.415 1.841 1.00 92.94 238 ASP A CA 1
ATOM 1876 C C . ASP A 1 238 ? 13.247 2.185 0.877 1.00 92.94 238 ASP A C 1
ATOM 1878 O O . ASP A 1 238 ? 13.165 1.998 -0.335 1.00 92.94 238 ASP A O 1
ATOM 1882 N N . HIS A 1 239 ? 14.158 3.018 1.389 1.00 93.00 239 HIS A N 1
ATOM 1883 C CA . HIS A 1 239 ? 14.904 3.969 0.553 1.00 93.00 239 HIS A CA 1
ATOM 1884 C C . HIS A 1 239 ? 16.300 3.494 0.157 1.00 93.00 239 HIS A C 1
ATOM 1886 O O . HIS A 1 239 ? 16.807 3.952 -0.863 1.00 93.00 239 HIS A O 1
ATOM 1892 N N . ILE A 1 240 ? 16.885 2.536 0.884 1.00 89.38 240 ILE A N 1
ATOM 1893 C CA . ILE A 1 240 ? 18.115 1.844 0.466 1.00 89.38 240 ILE A CA 1
ATOM 1894 C C . ILE A 1 240 ? 17.741 0.521 -0.215 1.00 89.38 240 ILE A C 1
ATOM 1896 O O . ILE A 1 240 ? 17.989 0.362 -1.411 1.00 89.38 240 ILE A O 1
ATOM 1900 N N . HIS A 1 241 ? 17.050 -0.373 0.503 1.00 88.81 241 HIS A N 1
ATOM 1901 C CA . HIS A 1 241 ? 16.658 -1.705 0.022 1.00 88.81 241 HIS A CA 1
ATOM 1902 C C . HIS A 1 241 ? 15.490 -1.739 -0.962 1.00 88.81 241 HIS A C 1
ATOM 1904 O O . HIS A 1 241 ? 15.316 -2.770 -1.593 1.00 88.81 241 HIS A O 1
ATOM 1910 N N . PHE A 1 242 ? 14.745 -0.653 -1.158 1.00 93.06 242 PHE A N 1
ATOM 1911 C CA . PHE A 1 242 ? 13.638 -0.585 -2.117 1.00 93.06 242 PHE A CA 1
ATOM 1912 C C . PHE A 1 242 ? 12.417 -1.447 -1.763 1.00 93.06 242 PHE A C 1
ATOM 1914 O O . PHE A 1 242 ? 12.128 -2.455 -2.399 1.00 93.06 242 PHE A O 1
ATOM 1921 N N . GLN A 1 243 ? 11.647 -0.997 -0.777 1.00 93.38 243 GLN A N 1
ATOM 1922 C CA . GLN A 1 243 ? 10.351 -1.573 -0.414 1.00 93.38 243 GLN A CA 1
ATOM 1923 C C . GLN A 1 243 ? 9.316 -0.472 -0.135 1.00 93.38 243 GLN A C 1
ATOM 1925 O O . GLN A 1 243 ? 9.634 0.711 -0.087 1.00 93.38 243 GLN A O 1
ATOM 1930 N N . TYR A 1 244 ? 8.056 -0.871 0.047 1.00 96.25 244 TYR A N 1
ATOM 1931 C CA . TYR A 1 244 ? 6.927 0.028 0.321 1.00 96.25 244 TYR A CA 1
ATOM 1932 C C . TYR A 1 244 ? 6.384 -0.147 1.754 1.00 96.25 244 TYR 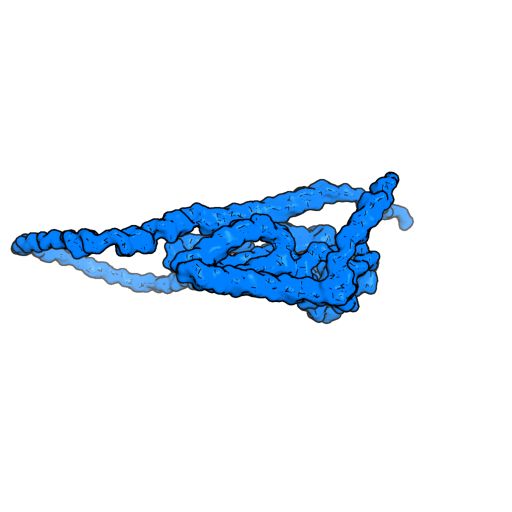A C 1
ATOM 1934 O O . TYR A 1 244 ? 5.167 -0.172 1.964 1.00 96.25 244 TYR A O 1
ATOM 1942 N N . ASN A 1 245 ? 7.246 -0.335 2.761 1.00 94.50 245 ASN A N 1
ATOM 1943 C CA . ASN A 1 245 ? 6.781 -0.573 4.135 1.00 94.50 245 ASN A CA 1
ATOM 1944 C C . ASN A 1 245 ? 6.202 0.683 4.788 1.00 94.50 245 ASN A C 1
ATOM 1946 O O . ASN A 1 245 ? 5.263 0.556 5.567 1.00 94.50 245 ASN A O 1
ATOM 1950 N N . GLY A 1 246 ? 6.675 1.879 4.442 1.00 94.50 246 GLY A N 1
ATOM 1951 C CA . GLY A 1 246 ? 6.138 3.158 4.895 1.00 94.50 246 GLY A CA 1
ATOM 1952 C C . GLY A 1 246 ? 4.677 3.326 4.487 1.00 94.50 246 GLY A C 1
ATOM 1953 O O . GLY A 1 246 ? 3.832 3.621 5.331 1.00 94.50 246 GLY A O 1
ATOM 1954 N N . PHE A 1 247 ? 4.339 3.008 3.234 1.00 96.69 247 PHE A N 1
ATOM 1955 C CA . PHE A 1 247 ? 2.952 2.943 2.758 1.00 96.69 247 PHE A CA 1
ATOM 1956 C C . PHE A 1 247 ? 2.087 1.985 3.593 1.00 96.69 247 PHE A C 1
ATOM 1958 O O . PHE A 1 247 ? 1.009 2.357 4.064 1.00 96.69 247 PHE A O 1
ATOM 1965 N N . LEU A 1 248 ? 2.571 0.762 3.824 1.00 96.44 248 LEU A N 1
ATOM 1966 C CA . LEU A 1 248 ? 1.844 -0.259 4.585 1.00 96.44 248 LEU A CA 1
ATOM 1967 C C . LEU A 1 248 ? 1.697 0.113 6.068 1.00 96.44 248 LEU A C 1
ATOM 1969 O O . LEU A 1 248 ? 0.645 -0.105 6.668 1.00 96.44 248 LEU A O 1
ATOM 1973 N N . MET A 1 249 ? 2.722 0.737 6.645 1.00 94.38 249 MET A N 1
ATOM 1974 C CA . MET A 1 249 ? 2.681 1.315 7.983 1.00 94.38 249 MET A CA 1
ATOM 1975 C C . MET A 1 249 ? 1.658 2.455 8.052 1.00 94.38 249 MET A C 1
ATOM 1977 O O . MET A 1 249 ? 0.900 2.547 9.012 1.00 94.38 249 MET A O 1
ATOM 1981 N N . GLY A 1 250 ? 1.554 3.274 7.003 1.00 95.81 250 GLY A N 1
ATOM 1982 C CA . GLY A 1 250 ? 0.513 4.291 6.872 1.00 95.81 250 GLY A CA 1
ATOM 1983 C C . GLY A 1 250 ? -0.902 3.705 6.916 1.00 95.81 250 GLY A C 1
ATOM 1984 O O . GLY A 1 250 ? -1.747 4.215 7.649 1.00 95.81 250 GLY A O 1
ATOM 1985 N N . LEU A 1 251 ? -1.158 2.594 6.214 1.00 97.50 251 LEU A N 1
ATOM 1986 C CA . LEU A 1 251 ? -2.437 1.872 6.306 1.00 97.50 251 LEU A CA 1
ATOM 1987 C C . LEU A 1 251 ? -2.710 1.355 7.728 1.00 97.50 251 LEU A C 1
ATOM 1989 O O . LEU A 1 251 ? -3.831 1.485 8.224 1.00 97.50 251 LEU A O 1
ATOM 1993 N N . LEU A 1 252 ? -1.695 0.807 8.403 1.00 95.94 252 LEU A N 1
ATOM 1994 C CA . LEU A 1 252 ? -1.817 0.346 9.788 1.00 95.94 252 LEU A CA 1
ATOM 1995 C C . LEU A 1 252 ? -2.174 1.498 10.741 1.00 95.94 252 LEU A C 1
ATOM 1997 O O . LEU A 1 252 ? -3.120 1.382 11.521 1.00 95.94 252 LEU A O 1
ATOM 2001 N N . LEU A 1 253 ? -1.452 2.618 10.665 1.00 94.12 253 LEU A N 1
ATOM 2002 C CA . LEU A 1 253 ? -1.708 3.793 11.501 1.00 94.12 253 LEU A CA 1
ATOM 2003 C C . LEU A 1 253 ? -3.080 4.413 11.204 1.00 94.12 253 LEU A C 1
ATOM 2005 O O . LEU A 1 253 ? -3.766 4.858 12.124 1.00 94.12 253 LEU A O 1
ATOM 2009 N N . LEU A 1 254 ? -3.520 4.396 9.942 1.00 96.50 254 LEU A N 1
ATOM 2010 C CA . LEU A 1 254 ? -4.848 4.868 9.551 1.00 96.50 254 LEU A CA 1
ATOM 2011 C C . LEU A 1 254 ? -5.956 3.979 10.133 1.00 96.50 254 LEU A C 1
ATOM 2013 O O . LEU A 1 254 ? -6.973 4.484 10.610 1.00 96.50 254 LEU A O 1
ATOM 2017 N N . SER A 1 255 ? -5.746 2.661 10.140 1.00 97.06 255 SER A N 1
ATOM 2018 C CA . SER A 1 255 ? -6.629 1.712 10.820 1.00 97.06 255 SER A CA 1
ATOM 2019 C C . SER A 1 255 ? -6.738 2.032 12.317 1.00 97.06 255 SER A C 1
ATOM 2021 O O . SER A 1 255 ? -7.846 2.228 12.824 1.00 97.06 255 SER A O 1
ATOM 2023 N N . LEU A 1 256 ? -5.601 2.181 13.009 1.00 93.31 256 LEU A N 1
ATOM 2024 C CA . LEU A 1 256 ? -5.563 2.532 14.435 1.00 93.31 256 LEU A CA 1
ATOM 2025 C C . LEU A 1 256 ? -6.260 3.868 14.718 1.00 93.31 256 LEU A C 1
ATOM 2027 O O . LEU A 1 256 ? -7.033 3.970 15.668 1.00 93.31 256 LEU A O 1
ATOM 2031 N N . HIS A 1 257 ? -6.069 4.867 13.854 1.00 92.56 257 HIS A N 1
ATOM 2032 C CA . HIS A 1 257 ? -6.753 6.152 13.960 1.00 92.56 257 HIS A CA 1
ATOM 2033 C C . HIS A 1 257 ? -8.283 5.999 13.967 1.00 92.56 257 HIS A C 1
ATOM 2035 O O . HIS A 1 257 ? -8.969 6.627 14.782 1.00 92.56 257 HIS A O 1
ATOM 2041 N N . PHE A 1 258 ? -8.839 5.147 13.099 1.00 94.38 258 PHE A N 1
ATOM 2042 C CA . PHE A 1 258 ? -10.277 4.877 13.091 1.00 94.38 258 PHE A CA 1
ATOM 2043 C C . PHE A 1 258 ? -10.748 4.106 14.326 1.00 94.38 258 PHE A C 1
ATOM 2045 O O . PHE A 1 258 ? -11.803 4.451 14.869 1.00 94.38 258 PHE A O 1
ATOM 2052 N N . LEU A 1 259 ? -9.972 3.127 14.803 1.00 92.12 259 LEU A N 1
ATOM 2053 C CA . LEU A 1 259 ? -10.281 2.400 16.040 1.00 92.12 259 LEU A CA 1
ATOM 2054 C C . LEU A 1 259 ? -10.351 3.349 17.233 1.00 92.12 259 LEU A C 1
ATOM 2056 O O . LEU A 1 259 ? -11.355 3.382 17.943 1.00 92.12 259 LEU A O 1
ATOM 2060 N N . GLU A 1 260 ? -9.355 4.225 17.388 1.00 87.38 260 GLU A N 1
ATOM 2061 C CA . GLU A 1 260 ? -9.400 5.234 18.438 1.00 87.38 260 GLU A CA 1
ATOM 2062 C C . GLU A 1 260 ? -10.654 6.106 18.306 1.00 87.38 260 GLU A C 1
ATOM 2064 O O . GLU A 1 260 ? -11.201 6.577 19.304 1.00 87.38 260 GLU A O 1
ATOM 2069 N N . GLN A 1 261 ? -11.115 6.429 17.083 1.00 88.38 261 GLN A N 1
ATOM 2070 C CA . GLN A 1 261 ? -12.308 7.273 16.841 1.00 88.38 261 GLN A CA 1
ATOM 2071 C C . GLN A 1 261 ? -13.622 6.592 17.221 1.00 88.38 261 GLN A C 1
ATOM 2073 O O . GLN A 1 261 ? -14.674 7.214 17.086 1.00 88.38 261 GLN A O 1
ATOM 2078 N N . GLY A 1 262 ? -13.579 5.345 17.693 1.00 88.75 262 GLY A N 1
ATOM 2079 C CA . GLY A 1 262 ? -14.769 4.520 17.865 1.00 88.75 262 GLY A CA 1
ATOM 2080 C C . GLY A 1 262 ? -15.415 4.160 16.525 1.00 88.75 262 GLY A C 1
ATOM 2081 O O . GLY A 1 262 ? -16.539 3.662 16.490 1.00 88.75 262 GLY A O 1
ATOM 2082 N N . LYS A 1 263 ? -14.720 4.406 15.404 1.00 92.81 263 LYS A N 1
ATOM 2083 C CA . LYS A 1 263 ? -15.120 3.980 14.059 1.00 92.81 263 LYS A CA 1
ATOM 2084 C C . LYS A 1 263 ? -14.552 2.586 13.801 1.00 92.81 263 LYS A C 1
ATOM 2086 O O . LYS A 1 263 ? -13.849 2.363 12.818 1.00 92.81 263 LYS A O 1
ATOM 2091 N N . ASP A 1 264 ? -14.872 1.654 14.695 1.00 94.00 264 ASP A N 1
ATOM 2092 C CA . ASP A 1 264 ? -14.289 0.311 14.726 1.00 94.00 264 ASP A CA 1
ATOM 2093 C C . ASP A 1 264 ? -14.420 -0.411 13.379 1.00 94.00 264 ASP A C 1
ATOM 2095 O O . ASP A 1 264 ? -13.451 -0.984 12.895 1.00 94.00 264 ASP A O 1
ATOM 2099 N N . LEU A 1 265 ? -15.592 -0.321 12.731 1.00 95.69 265 LEU A N 1
ATOM 2100 C CA . LEU A 1 265 ? -15.837 -0.922 11.414 1.00 95.69 265 LEU A CA 1
ATOM 2101 C C . LEU A 1 265 ? -14.872 -0.396 10.345 1.00 95.69 265 LEU A C 1
ATOM 2103 O O . LEU A 1 265 ? -14.332 -1.181 9.575 1.00 95.69 265 LEU A O 1
ATOM 2107 N N . ALA A 1 266 ? -14.627 0.917 10.311 1.00 97.25 266 ALA A N 1
ATOM 2108 C CA . ALA A 1 266 ? -13.687 1.508 9.362 1.00 97.25 266 ALA A CA 1
ATOM 2109 C C . ALA A 1 266 ? -12.249 1.053 9.653 1.00 97.25 266 ALA A C 1
ATOM 2111 O O . ALA A 1 266 ? -11.535 0.682 8.727 1.00 97.25 266 ALA A O 1
ATOM 2112 N N . GLY A 1 267 ? -11.848 1.010 10.929 1.00 96.94 267 GLY A N 1
ATOM 2113 C CA . GLY A 1 267 ? -10.532 0.498 11.322 1.00 96.94 267 GLY A CA 1
ATOM 2114 C C . GLY A 1 267 ? -10.342 -0.969 10.930 1.00 96.94 267 GLY A C 1
ATOM 2115 O O . GLY A 1 267 ? -9.364 -1.310 10.274 1.00 96.94 267 GLY A O 1
ATOM 2116 N N . GLY A 1 268 ? -11.327 -1.824 11.219 1.00 96.88 268 GLY A N 1
ATOM 2117 C CA . GLY A 1 268 ? -11.315 -3.233 10.819 1.00 96.88 268 GLY A CA 1
ATOM 2118 C C . GLY A 1 268 ? -11.258 -3.438 9.301 1.00 96.88 268 GLY A C 1
ATOM 2119 O O . GLY A 1 268 ? -10.494 -4.278 8.830 1.00 96.88 268 GLY A O 1
ATOM 2120 N N . VAL A 1 269 ? -11.997 -2.639 8.521 1.00 98.12 269 VAL A N 1
ATOM 2121 C CA . VAL A 1 269 ? -11.962 -2.675 7.046 1.00 98.12 269 VAL A CA 1
ATOM 2122 C C . VAL A 1 269 ? -10.597 -2.243 6.499 1.00 98.12 269 VAL A C 1
ATOM 2124 O O . VAL A 1 269 ? -10.059 -2.914 5.619 1.00 98.12 269 VAL A O 1
ATOM 2127 N N . VAL A 1 270 ? -9.997 -1.172 7.032 1.00 98.25 270 VAL A N 1
ATOM 2128 C CA . VAL A 1 270 ? -8.648 -0.732 6.625 1.00 98.25 270 VAL A CA 1
ATOM 2129 C C . VAL A 1 270 ? -7.593 -1.775 7.006 1.00 98.25 270 VAL A C 1
ATOM 2131 O O . VAL A 1 270 ? -6.711 -2.069 6.201 1.00 98.25 270 VAL A O 1
ATOM 2134 N N . PHE A 1 271 ? -7.704 -2.401 8.181 1.00 97.88 271 PHE A N 1
ATOM 2135 C CA . PHE A 1 271 ? -6.819 -3.500 8.573 1.00 97.88 271 PHE A CA 1
ATOM 2136 C C . PHE A 1 271 ? -6.980 -4.733 7.671 1.00 97.88 271 PHE A C 1
ATOM 2138 O O . PHE A 1 271 ? -5.988 -5.327 7.256 1.00 97.88 271 PHE A O 1
ATOM 2145 N N . ALA A 1 272 ? -8.207 -5.094 7.284 1.00 98.00 272 ALA A N 1
ATOM 2146 C CA . ALA A 1 272 ? -8.435 -6.161 6.309 1.00 98.00 272 ALA A CA 1
ATOM 2147 C C . ALA A 1 272 ? -7.801 -5.832 4.943 1.00 98.00 272 ALA A C 1
ATOM 2149 O O . ALA A 1 272 ? -7.211 -6.710 4.310 1.00 98.00 272 ALA A O 1
ATOM 2150 N N . ALA A 1 273 ? -7.856 -4.566 4.512 1.00 98.25 273 ALA A N 1
ATOM 2151 C CA . ALA A 1 273 ? -7.196 -4.111 3.290 1.00 98.25 273 ALA A CA 1
ATOM 2152 C C . ALA A 1 273 ? -5.662 -4.191 3.403 1.00 98.25 273 ALA A C 1
ATOM 2154 O O . ALA A 1 273 ? -4.998 -4.605 2.452 1.00 98.25 273 ALA A O 1
ATOM 2155 N N . LEU A 1 274 ? -5.099 -3.877 4.575 1.00 98.06 274 LEU A N 1
ATOM 2156 C CA . LEU A 1 274 ? -3.678 -4.065 4.874 1.00 98.06 274 LEU A CA 1
ATOM 2157 C C . LEU A 1 274 ? -3.265 -5.542 4.771 1.00 98.06 274 LEU A C 1
ATOM 2159 O O . LEU A 1 274 ? -2.262 -5.839 4.123 1.00 98.06 274 LEU A O 1
ATOM 2163 N N . LEU A 1 275 ? -4.054 -6.475 5.319 1.00 96.06 275 LEU A N 1
ATOM 2164 C CA . LEU A 1 275 ? -3.804 -7.919 5.166 1.00 96.06 275 LEU A CA 1
ATOM 2165 C C . LEU A 1 275 ? -3.843 -8.353 3.694 1.00 96.06 275 LEU A C 1
ATOM 2167 O O . LEU A 1 275 ? -2.994 -9.126 3.251 1.00 96.06 275 LEU A O 1
ATOM 2171 N N . CYS A 1 276 ? -4.782 -7.798 2.922 1.00 97.31 276 CYS A N 1
ATOM 2172 C CA . CYS A 1 276 ? -4.881 -7.989 1.472 1.00 97.31 276 CYS A CA 1
ATOM 2173 C C . CYS A 1 276 ? -3.818 -7.215 0.672 1.00 97.31 276 CYS A C 1
ATOM 2175 O O . CYS A 1 276 ? -3.833 -7.298 -0.557 1.00 97.31 276 CYS A O 1
ATOM 2177 N N . SER A 1 277 ? -2.901 -6.500 1.339 1.00 96.56 277 SER A N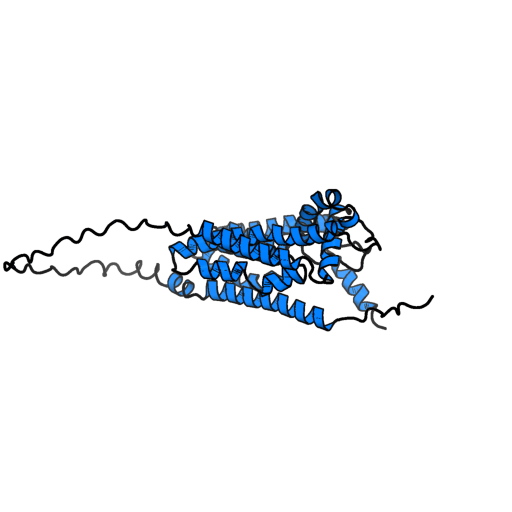 1
ATOM 2178 C CA . SER A 1 277 ? -1.752 -5.801 0.742 1.00 96.56 277 SER A CA 1
ATOM 2179 C C . SER A 1 277 ? -0.415 -6.447 1.132 1.00 96.56 277 SER A C 1
ATOM 2181 O O . SER A 1 277 ? 0.457 -6.608 0.287 1.00 96.56 277 SER A O 1
ATOM 2183 N N . LYS A 1 278 ? -0.235 -6.868 2.391 1.00 93.31 278 LYS A N 1
ATOM 2184 C CA . LYS A 1 278 ? 0.939 -7.639 2.831 1.00 93.31 278 LYS A CA 1
ATOM 2185 C C . LYS A 1 278 ? 0.554 -8.580 3.971 1.00 93.31 278 LYS A C 1
ATOM 2187 O O . LYS A 1 278 ? 0.147 -8.148 5.047 1.00 93.31 278 LYS A O 1
ATOM 2192 N N . HIS A 1 279 ? 0.741 -9.880 3.752 1.00 85.50 279 HIS A N 1
ATOM 2193 C CA . HIS A 1 279 ? 0.366 -10.925 4.712 1.00 85.50 279 HIS A CA 1
ATOM 2194 C C . HIS A 1 279 ? 1.194 -10.890 6.009 1.00 85.50 279 HIS A C 1
ATOM 2196 O O . HIS A 1 279 ? 0.782 -11.464 7.012 1.00 85.50 279 HIS A O 1
ATOM 2202 N N . LEU A 1 280 ? 2.326 -10.178 6.022 1.00 86.50 280 LEU A N 1
ATOM 2203 C CA . LEU A 1 280 ? 3.171 -9.966 7.201 1.00 86.50 280 LEU A CA 1
ATOM 2204 C C . LEU A 1 280 ? 2.388 -9.426 8.409 1.00 86.50 280 LEU A C 1
ATOM 2206 O O . LEU A 1 280 ? 2.661 -9.825 9.534 1.00 86.50 280 LEU A O 1
ATOM 2210 N N . PHE A 1 281 ? 1.362 -8.598 8.187 1.00 89.56 281 PHE A N 1
ATOM 2211 C CA . PHE A 1 281 ? 0.532 -8.033 9.259 1.00 89.56 281 PHE A CA 1
ATOM 2212 C C . PHE A 1 281 ? -0.466 -9.028 9.871 1.00 89.56 281 PHE A C 1
ATOM 2214 O O . PHE A 1 281 ? -1.135 -8.697 10.851 1.00 89.56 281 PHE A O 1
ATOM 2221 N N . LEU A 1 282 ? -0.550 -10.261 9.356 1.00 88.94 282 LEU A N 1
ATOM 2222 C CA . LEU A 1 282 ? -1.401 -11.310 9.923 1.00 88.94 282 LEU A CA 1
ATOM 2223 C C . LEU A 1 282 ? -1.021 -11.634 11.375 1.00 88.94 282 LEU A C 1
ATOM 2225 O O . LEU A 1 282 ? -1.892 -11.994 12.163 1.00 88.94 282 LEU A O 1
ATOM 2229 N N . VAL A 1 283 ? 0.240 -11.417 11.765 1.00 87.62 283 VAL A N 1
ATOM 2230 C CA . VAL A 1 283 ? 0.697 -11.555 13.161 1.00 87.62 283 VAL A CA 1
ATOM 2231 C C . VAL A 1 283 ? -0.042 -10.622 14.130 1.00 87.62 283 VAL A C 1
ATOM 2233 O O . VAL A 1 283 ? -0.215 -10.968 15.294 1.00 87.62 283 VAL A O 1
ATOM 2236 N N . ALA A 1 284 ? -0.536 -9.472 13.657 1.00 85.94 284 ALA A N 1
ATOM 2237 C CA . ALA A 1 284 ? -1.319 -8.532 14.459 1.00 85.94 284 ALA A CA 1
ATOM 2238 C C . ALA A 1 284 ? -2.820 -8.879 14.499 1.00 85.94 284 ALA A C 1
ATOM 2240 O O . ALA A 1 284 ? -3.560 -8.333 15.321 1.00 85.94 284 ALA A O 1
ATOM 2241 N N . ALA A 1 285 ? -3.290 -9.794 13.642 1.00 90.06 285 ALA A N 1
ATOM 2242 C CA . ALA A 1 285 ? -4.709 -10.117 13.520 1.00 90.06 285 ALA A CA 1
ATOM 2243 C C . ALA A 1 285 ? -5.346 -10.659 14.816 1.00 90.06 285 ALA A C 1
ATOM 2245 O O . ALA A 1 285 ? -6.460 -10.231 15.120 1.00 90.06 285 ALA A O 1
ATOM 2246 N N . PRO A 1 286 ? -4.683 -11.510 15.633 1.00 91.31 286 PRO A N 1
ATOM 2247 C CA . PRO A 1 286 ? -5.243 -11.944 16.915 1.00 91.31 286 PRO A CA 1
ATOM 2248 C C . PRO A 1 286 ? -5.493 -10.782 17.886 1.00 91.31 286 PRO A C 1
ATOM 2250 O O . PRO A 1 286 ? -6.532 -10.738 18.545 1.00 91.31 286 PRO A O 1
ATOM 2253 N N . VAL A 1 287 ? -4.579 -9.807 17.936 1.00 90.31 287 VAL A N 1
ATOM 2254 C CA . VAL A 1 287 ? -4.713 -8.613 18.789 1.00 90.31 287 VAL A CA 1
ATOM 2255 C C . VAL A 1 287 ? -5.891 -7.759 18.322 1.00 90.31 287 VAL A C 1
ATOM 2257 O O . VAL A 1 287 ? -6.747 -7.390 19.127 1.00 90.31 287 VAL A O 1
ATOM 2260 N N . TYR A 1 288 ? -5.982 -7.514 17.012 1.00 92.12 288 TYR A N 1
ATOM 2261 C CA . TYR A 1 288 ? -7.106 -6.808 16.396 1.00 92.12 288 TYR A CA 1
ATOM 2262 C C . TYR A 1 288 ? -8.443 -7.502 16.664 1.00 92.12 288 TYR A C 1
ATOM 2264 O O . TYR A 1 288 ? -9.421 -6.838 17.004 1.00 92.12 288 TYR A O 1
ATOM 2272 N N . PHE A 1 289 ? -8.486 -8.831 16.552 1.00 91.06 289 PHE A N 1
ATOM 2273 C CA . PHE A 1 289 ? -9.692 -9.611 16.798 1.00 91.06 289 PHE A CA 1
ATOM 2274 C C . PHE A 1 289 ? -10.169 -9.471 18.245 1.00 91.06 289 PHE A C 1
ATOM 2276 O O . PHE A 1 289 ? -11.329 -9.128 18.464 1.00 91.06 289 PHE A O 1
ATOM 2283 N N . VAL A 1 290 ? -9.290 -9.676 19.234 1.00 91.50 290 VAL A N 1
ATOM 2284 C CA . VAL A 1 290 ? -9.660 -9.557 20.656 1.00 91.50 290 VAL A CA 1
ATOM 2285 C C . VAL A 1 290 ? -10.105 -8.131 20.988 1.00 91.50 290 VAL A C 1
ATOM 2287 O O . VAL A 1 290 ? -11.122 -7.949 21.666 1.00 91.50 290 VAL A O 1
ATOM 2290 N N . TYR A 1 291 ? -9.393 -7.120 20.476 1.00 90.44 291 TYR A N 1
ATOM 2291 C CA . TYR A 1 291 ? -9.759 -5.716 20.657 1.00 90.44 291 TYR A CA 1
ATOM 2292 C C . TYR A 1 291 ? -11.145 -5.416 20.076 1.00 90.44 291 TYR A C 1
ATOM 2294 O O . TYR A 1 291 ? -12.023 -4.952 20.802 1.00 90.44 291 TYR A O 1
ATOM 2302 N N . LEU A 1 292 ? -11.375 -5.723 18.795 1.00 90.38 292 LEU A N 1
ATOM 2303 C CA . LEU A 1 292 ? -12.646 -5.460 18.117 1.00 90.38 292 LEU A CA 1
ATOM 2304 C C . LEU A 1 292 ? -13.789 -6.271 18.731 1.00 90.38 292 LEU A C 1
ATOM 2306 O O . LEU A 1 292 ? -14.883 -5.748 18.922 1.00 90.38 292 LEU A O 1
ATOM 2310 N N . PHE A 1 293 ? -13.556 -7.525 19.107 1.00 89.31 293 PHE A N 1
ATOM 2311 C CA . PHE A 1 293 ? -14.570 -8.337 19.769 1.00 89.31 293 PHE A CA 1
ATOM 2312 C C . PHE A 1 293 ? -15.028 -7.684 21.082 1.00 89.31 293 PHE A C 1
ATOM 2314 O O . PHE A 1 293 ? -16.222 -7.456 21.284 1.00 89.31 293 PHE A O 1
ATOM 2321 N N . ARG A 1 294 ? -14.086 -7.286 21.946 1.00 88.69 294 ARG A N 1
ATOM 2322 C CA . ARG A 1 294 ? -14.411 -6.647 23.227 1.00 88.69 294 ARG A CA 1
ATOM 2323 C C . ARG A 1 294 ? -14.982 -5.235 23.058 1.00 88.69 294 ARG A C 1
ATOM 2325 O O . ARG A 1 294 ? -15.970 -4.911 23.706 1.00 88.69 294 ARG A O 1
ATOM 2332 N N . HIS A 1 295 ? -14.363 -4.392 22.239 1.00 86.25 295 HIS A N 1
ATOM 2333 C CA . HIS A 1 295 ? -14.700 -2.969 22.137 1.00 86.25 295 HIS A CA 1
ATOM 2334 C C . HIS A 1 295 ? -15.924 -2.711 21.248 1.00 86.25 295 HIS A C 1
ATOM 2336 O O . HIS A 1 295 ? -16.810 -1.924 21.591 1.00 86.25 295 HIS A O 1
ATOM 2342 N N . TYR A 1 296 ? -16.007 -3.406 20.111 1.00 86.00 296 TYR A N 1
ATOM 2343 C CA . TYR A 1 296 ? -17.073 -3.194 19.139 1.00 86.00 296 TYR A CA 1
ATOM 2344 C C . TYR A 1 296 ? -18.313 -4.040 19.436 1.00 86.00 296 TYR A C 1
ATOM 2346 O O . TYR A 1 296 ? -19.435 -3.543 19.291 1.00 86.00 296 TYR A O 1
ATOM 2354 N N . CYS A 1 297 ? -18.127 -5.299 19.854 1.00 84.19 297 CYS A N 1
ATOM 2355 C CA . CYS A 1 297 ? -19.225 -6.262 19.983 1.00 84.19 297 CYS A CA 1
ATOM 2356 C C . CYS A 1 297 ? -19.761 -6.369 21.421 1.00 84.19 297 CYS A C 1
ATOM 2358 O O . CYS A 1 297 ? -20.977 -6.432 21.612 1.00 84.19 297 CYS A O 1
ATOM 2360 N N . CYS A 1 298 ? -18.902 -6.359 22.444 1.00 83.50 298 CYS A N 1
ATOM 2361 C CA . CYS A 1 298 ? -19.343 -6.484 23.839 1.00 83.50 298 CYS A CA 1
ATOM 2362 C C . CYS A 1 298 ? -19.874 -5.154 24.427 1.00 83.50 298 CYS A C 1
ATOM 2364 O O . CYS A 1 298 ? -19.597 -4.067 23.928 1.00 83.50 298 CYS A O 1
ATOM 2366 N N . GLY A 1 299 ? -20.692 -5.236 25.488 1.00 75.69 299 GLY A N 1
ATOM 2367 C CA . GLY A 1 299 ? -21.162 -4.068 26.259 1.00 75.69 299 GLY A CA 1
ATOM 2368 C C . GLY A 1 299 ? -22.500 -3.442 25.832 1.00 75.69 299 GLY A C 1
ATOM 2369 O O . GLY A 1 299 ? -22.931 -2.460 26.425 1.00 75.69 299 GLY A O 1
ATOM 2370 N N . ARG A 1 300 ? -23.194 -3.991 24.821 1.00 75.69 300 ARG A N 1
ATOM 2371 C CA . ARG A 1 300 ? -24.489 -3.455 24.327 1.00 75.69 300 ARG A CA 1
ATOM 2372 C C . ARG A 1 300 ? -25.639 -4.480 24.319 1.00 75.69 300 ARG A C 1
ATOM 2374 O O . ARG A 1 300 ? -26.687 -4.233 23.721 1.00 75.69 300 ARG A O 1
ATOM 2381 N N . GLY A 1 301 ? -25.471 -5.611 25.006 1.00 83.69 301 GLY A N 1
ATOM 2382 C CA . GLY A 1 301 ? -26.408 -6.745 25.018 1.00 83.69 301 GLY A CA 1
ATOM 2383 C C . GLY A 1 301 ? -26.170 -7.739 23.872 1.00 83.69 301 GLY A C 1
ATOM 2384 O O . GLY A 1 301 ? -25.623 -7.374 22.832 1.00 83.69 301 GLY A O 1
ATOM 2385 N N . LEU A 1 302 ? -26.583 -8.999 24.064 1.00 84.81 302 LEU A N 1
ATOM 2386 C CA . LEU A 1 302 ? -26.198 -10.128 23.203 1.00 84.81 302 LEU A CA 1
ATOM 2387 C C . LEU A 1 302 ? -26.605 -9.945 21.730 1.00 84.81 302 LEU A C 1
ATOM 2389 O O . LEU A 1 302 ? -25.762 -10.067 20.846 1.00 84.81 302 LEU A O 1
ATOM 2393 N N . ALA A 1 303 ? -27.864 -9.583 21.457 1.00 87.69 303 ALA A N 1
ATOM 2394 C CA . ALA A 1 303 ? -28.367 -9.426 20.087 1.00 87.69 303 ALA A CA 1
ATOM 2395 C C . ALA A 1 303 ? -27.663 -8.293 19.314 1.00 87.69 303 ALA A C 1
ATOM 2397 O O . ALA A 1 303 ? -27.269 -8.467 18.162 1.00 87.69 303 ALA A O 1
ATOM 2398 N N . ARG A 1 304 ? -27.448 -7.135 19.959 1.00 88.44 304 ARG A N 1
ATOM 2399 C CA . ARG A 1 304 ? -26.731 -6.001 19.347 1.00 88.44 304 ARG A CA 1
ATOM 2400 C C . ARG A 1 304 ? -25.250 -6.312 19.136 1.00 88.44 304 ARG A C 1
ATOM 2402 O O . ARG A 1 304 ? -24.694 -5.900 18.120 1.00 88.44 304 ARG A O 1
ATOM 2409 N N . GLY A 1 305 ? -24.628 -7.036 20.066 1.00 90.44 305 GLY A N 1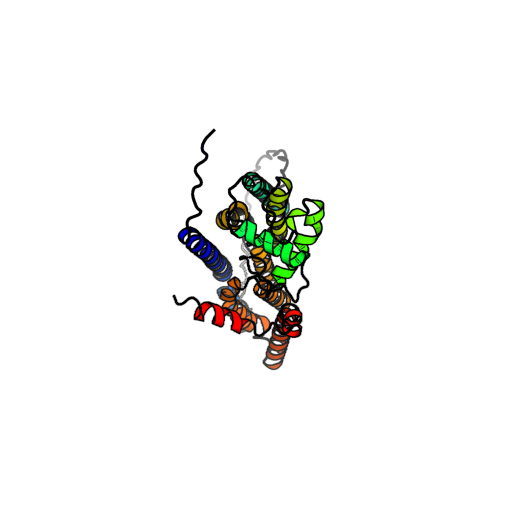
ATOM 2410 C CA . GLY A 1 305 ? -23.245 -7.489 19.931 1.00 90.44 305 GLY A CA 1
ATOM 2411 C C . GLY A 1 305 ? -23.064 -8.455 18.765 1.00 90.44 305 GLY A C 1
ATOM 2412 O O . GLY A 1 305 ? -22.176 -8.250 17.940 1.00 90.44 305 GLY A O 1
ATOM 2413 N N . LEU A 1 306 ? -23.963 -9.435 18.630 1.00 91.25 306 LEU A N 1
ATOM 2414 C CA . LEU A 1 306 ? -23.968 -10.361 17.497 1.00 91.25 306 LEU A CA 1
ATOM 2415 C C . LEU A 1 306 ? -24.185 -9.629 16.165 1.00 91.25 306 LEU A C 1
ATOM 2417 O O . LEU A 1 306 ? -23.447 -9.870 15.216 1.00 91.25 306 LEU A O 1
ATOM 2421 N N . GLY A 1 307 ? -25.130 -8.684 16.101 1.00 92.50 307 GLY A N 1
ATOM 2422 C CA . GLY A 1 307 ? -25.355 -7.880 14.895 1.00 92.50 307 GLY A CA 1
ATOM 2423 C C . GLY A 1 307 ? -24.116 -7.085 14.462 1.00 92.50 307 GLY A C 1
ATOM 2424 O O . GLY A 1 307 ? -23.794 -7.035 13.277 1.00 92.50 307 GLY A O 1
ATOM 2425 N N . ARG A 1 308 ? -23.367 -6.515 15.415 1.00 92.88 308 ARG A N 1
ATOM 2426 C CA . ARG A 1 308 ? -22.096 -5.823 15.137 1.00 92.88 308 ARG A CA 1
ATOM 2427 C C . ARG A 1 308 ? -20.986 -6.776 14.713 1.00 92.88 308 ARG A C 1
ATOM 2429 O O . ARG A 1 308 ? -20.242 -6.446 13.795 1.00 92.88 308 ARG A O 1
ATOM 2436 N N . LEU A 1 309 ? -20.898 -7.954 15.327 1.00 93.44 309 LEU A N 1
ATOM 2437 C CA . LEU A 1 309 ? -19.952 -8.987 14.913 1.00 93.44 309 LEU A CA 1
ATOM 2438 C C . LEU A 1 309 ? -20.210 -9.419 13.464 1.00 93.44 309 LEU A C 1
ATOM 2440 O O . LEU A 1 309 ? -19.273 -9.480 12.674 1.00 93.44 309 LEU A O 1
ATOM 2444 N N . VAL A 1 310 ? -21.477 -9.647 13.102 1.00 95.00 310 VAL A N 1
ATOM 2445 C CA . VAL A 1 310 ? -21.882 -9.964 11.724 1.00 95.00 310 VAL A CA 1
ATOM 2446 C C . VAL A 1 310 ? -21.534 -8.817 10.779 1.00 95.00 310 VAL A C 1
ATOM 2448 O O . VAL A 1 310 ? -20.974 -9.065 9.718 1.00 95.00 310 VAL A O 1
ATOM 2451 N N . LEU A 1 311 ? -21.794 -7.565 11.166 1.00 96.31 311 LEU A N 1
ATOM 2452 C CA . LEU A 1 311 ? -21.460 -6.398 10.346 1.00 96.31 311 LEU A CA 1
ATOM 2453 C C . LEU A 1 311 ? -19.946 -6.256 10.115 1.00 96.31 311 LEU A C 1
ATOM 2455 O O . LEU A 1 311 ? -19.518 -6.010 8.990 1.00 96.31 311 LEU A O 1
ATOM 2459 N N . MET A 1 312 ? -19.132 -6.450 11.157 1.00 96.56 312 MET A N 1
ATOM 2460 C CA . MET A 1 312 ? -17.672 -6.468 11.038 1.00 96.56 312 MET A CA 1
ATOM 2461 C C . MET A 1 312 ? -17.207 -7.617 10.140 1.00 96.56 312 MET A C 1
ATOM 2463 O O . MET A 1 312 ? -16.432 -7.398 9.212 1.00 96.56 312 MET A O 1
ATOM 2467 N N . GLY A 1 313 ? -17.712 -8.829 10.387 1.00 96.19 313 GLY A N 1
ATOM 2468 C CA . GLY A 1 313 ? -17.401 -10.010 9.588 1.00 96.19 313 GLY A CA 1
ATOM 2469 C C . GLY A 1 313 ? -17.753 -9.814 8.115 1.00 96.19 313 GLY A C 1
ATOM 2470 O O . GLY A 1 313 ? -16.928 -10.097 7.253 1.00 96.19 313 GLY A O 1
ATOM 2471 N N . ALA A 1 314 ? -18.922 -9.241 7.819 1.00 97.62 314 ALA A N 1
ATOM 2472 C CA . ALA A 1 314 ? -19.337 -8.897 6.464 1.00 97.62 314 ALA A CA 1
ATOM 2473 C C . ALA A 1 314 ? -18.404 -7.863 5.817 1.00 97.62 314 ALA A C 1
ATOM 2475 O O . ALA A 1 314 ? -18.041 -8.025 4.655 1.00 97.62 314 ALA A O 1
ATOM 2476 N N . GLY A 1 315 ? -17.962 -6.844 6.564 1.00 97.69 315 GLY A N 1
ATOM 2477 C CA . GLY A 1 315 ? -16.977 -5.869 6.089 1.00 97.69 315 GLY A CA 1
ATOM 2478 C C . GLY A 1 315 ? -15.638 -6.514 5.721 1.00 97.69 315 GLY A C 1
ATOM 2479 O O . GLY A 1 315 ? -15.114 -6.271 4.636 1.00 97.69 315 GLY A O 1
ATOM 2480 N N . VAL A 1 316 ? -15.115 -7.392 6.580 1.00 97.19 316 VAL A N 1
ATOM 2481 C CA . VAL A 1 316 ? -13.877 -8.143 6.309 1.00 97.19 316 VAL A CA 1
ATOM 2482 C C . VAL A 1 316 ? -14.052 -9.062 5.097 1.00 97.19 316 VAL A C 1
ATOM 2484 O O . VAL A 1 316 ? -13.233 -9.026 4.181 1.00 97.19 316 VAL A O 1
ATOM 2487 N N . VAL A 1 317 ? -15.138 -9.839 5.042 1.00 97.75 317 VAL A N 1
ATOM 2488 C CA . VAL A 1 317 ? -15.437 -10.729 3.908 1.00 97.75 317 VAL A CA 1
ATOM 2489 C C . VAL A 1 317 ? -15.558 -9.942 2.607 1.00 97.75 317 VAL A C 1
ATOM 2491 O O . VAL A 1 317 ? -15.021 -10.383 1.597 1.00 97.75 317 VAL A O 1
ATOM 2494 N N . ALA A 1 318 ? -16.192 -8.768 2.615 1.00 97.88 318 ALA A N 1
ATOM 2495 C CA . ALA A 1 318 ? -16.306 -7.920 1.431 1.00 97.88 318 ALA A CA 1
ATOM 2496 C C . ALA A 1 318 ? -14.934 -7.457 0.914 1.00 97.88 318 ALA A C 1
ATOM 2498 O O . ALA A 1 318 ? -14.695 -7.486 -0.293 1.00 97.88 318 ALA A O 1
ATOM 2499 N N . VAL A 1 319 ? -14.013 -7.085 1.809 1.00 97.94 319 VAL A N 1
ATOM 2500 C CA . VAL A 1 319 ? -12.640 -6.700 1.439 1.00 97.94 319 VAL A CA 1
ATOM 2501 C C . VAL A 1 319 ? -11.883 -7.873 0.814 1.00 97.94 319 VAL A C 1
ATOM 2503 O O . VAL A 1 319 ? -11.309 -7.731 -0.266 1.00 97.94 319 VAL A O 1
ATOM 2506 N N . PHE A 1 320 ? -11.928 -9.049 1.445 1.00 96.56 320 PHE A N 1
ATOM 2507 C CA . PHE A 1 320 ? -11.293 -10.252 0.902 1.00 96.56 320 PHE A CA 1
ATOM 2508 C C . PHE A 1 320 ? -11.937 -10.684 -0.421 1.00 96.56 320 PHE A C 1
ATOM 2510 O O . PHE A 1 320 ? -11.233 -11.030 -1.366 1.00 96.56 320 PHE A O 1
ATOM 2517 N N . ALA A 1 321 ? -13.261 -10.610 -0.539 1.00 96.06 321 ALA A N 1
ATOM 2518 C CA . ALA A 1 321 ? -13.951 -10.885 -1.790 1.00 96.06 321 ALA A CA 1
ATOM 2519 C C . ALA A 1 321 ? -13.489 -9.915 -2.887 1.00 96.06 321 ALA A C 1
ATOM 2521 O O . ALA A 1 321 ? -13.146 -10.362 -3.978 1.00 96.06 321 ALA A O 1
ATOM 2522 N N . MET A 1 322 ? -13.391 -8.615 -2.607 1.00 95.81 322 MET A N 1
ATOM 2523 C CA . MET A 1 322 ? -12.892 -7.632 -3.573 1.00 95.81 322 MET A CA 1
ATOM 2524 C C . MET A 1 322 ? -11.453 -7.931 -4.018 1.00 95.81 322 MET A C 1
ATOM 2526 O O . MET A 1 322 ? -11.140 -7.816 -5.202 1.00 95.81 322 MET A O 1
ATOM 2530 N N . ALA A 1 323 ? -10.592 -8.356 -3.092 1.00 95.12 323 ALA A N 1
ATOM 2531 C CA . ALA A 1 323 ? -9.212 -8.717 -3.397 1.00 95.12 323 ALA A CA 1
ATOM 2532 C C . ALA A 1 323 ? -9.116 -9.996 -4.246 1.00 95.12 323 ALA A C 1
ATOM 2534 O O . ALA A 1 323 ? -8.427 -10.012 -5.265 1.00 95.12 323 ALA A O 1
ATOM 2535 N N . PHE A 1 324 ? -9.805 -11.066 -3.840 1.00 93.19 324 PHE A N 1
ATOM 2536 C CA . PHE A 1 324 ? -9.547 -12.420 -4.337 1.00 93.19 324 PHE A CA 1
ATOM 2537 C C . PHE A 1 324 ? -10.561 -12.930 -5.372 1.00 93.19 324 PHE A C 1
ATOM 2539 O O . PHE A 1 324 ? -10.208 -13.810 -6.158 1.00 93.19 324 PHE A O 1
ATOM 2546 N N . THR A 1 325 ? -11.782 -12.383 -5.444 1.00 92.06 325 THR A N 1
ATOM 2547 C CA . THR A 1 325 ? -12.832 -12.863 -6.374 1.00 92.06 325 THR A CA 1
ATOM 2548 C C . THR A 1 325 ? -12.381 -12.897 -7.835 1.00 92.06 325 THR A C 1
ATOM 2550 O O . THR A 1 325 ? -12.633 -13.918 -8.476 1.00 92.06 325 THR A O 1
ATOM 2553 N N . PRO A 1 326 ? -11.675 -11.881 -8.382 1.00 90.69 326 PRO A N 1
ATOM 2554 C CA . PRO A 1 326 ? -11.196 -11.947 -9.763 1.00 90.69 326 PRO A CA 1
ATOM 2555 C C . PRO A 1 326 ? -10.332 -13.188 -10.021 1.00 90.69 326 PRO A C 1
ATOM 2557 O O . PRO A 1 326 ? -10.512 -13.878 -11.017 1.00 90.69 326 PRO A O 1
ATOM 2560 N N . PHE A 1 327 ? -9.444 -13.531 -9.090 1.00 89.81 327 PHE A N 1
ATOM 2561 C CA . PHE A 1 327 ? -8.510 -14.649 -9.232 1.00 89.81 327 PHE A CA 1
ATOM 2562 C C . PHE A 1 327 ? -9.184 -16.005 -8.986 1.00 89.81 327 PHE A C 1
ATOM 2564 O O . PHE A 1 327 ? -8.887 -16.977 -9.680 1.00 89.81 327 PHE A O 1
ATOM 2571 N N . VAL A 1 328 ? -10.152 -16.067 -8.064 1.00 89.19 328 VAL A N 1
ATOM 2572 C CA . VAL A 1 328 ? -11.005 -17.253 -7.876 1.00 89.19 328 VAL A CA 1
ATOM 2573 C C . VAL A 1 328 ? -11.822 -17.533 -9.139 1.00 89.19 328 VAL A C 1
ATOM 2575 O O . VAL A 1 328 ? -11.861 -18.676 -9.589 1.00 89.19 328 VAL A O 1
ATOM 2578 N N . TYR A 1 329 ? -12.402 -16.498 -9.754 1.00 89.50 329 TYR A N 1
ATOM 2579 C CA . TYR A 1 329 ? -13.146 -16.610 -11.011 1.00 89.50 329 TYR A CA 1
ATOM 2580 C C . TYR A 1 329 ? -12.280 -17.156 -12.156 1.00 89.50 329 TYR A C 1
ATOM 2582 O O . TYR A 1 329 ? -12.730 -18.005 -12.921 1.00 89.50 329 TYR A O 1
ATOM 2590 N N . TYR A 1 330 ? -11.010 -16.748 -12.238 1.00 86.81 330 TYR A N 1
ATOM 2591 C CA . TYR A 1 330 ? -10.056 -17.290 -13.214 1.00 86.81 330 TYR A CA 1
ATOM 2592 C C . TYR A 1 330 ? -9.534 -18.701 -12.877 1.00 86.81 330 TYR A C 1
ATOM 2594 O O . TYR A 1 330 ? -8.624 -19.186 -13.546 1.00 86.81 330 TYR A O 1
ATOM 2602 N N . GLY A 1 331 ? -10.066 -19.367 -11.846 1.00 80.62 331 GLY A N 1
ATOM 2603 C CA . GLY A 1 331 ? -9.642 -20.711 -11.443 1.00 80.62 331 GLY A CA 1
ATOM 2604 C C . GLY A 1 331 ? -8.283 -20.751 -10.739 1.00 80.62 331 GLY A C 1
ATOM 2605 O O . GLY A 1 331 ? -7.693 -21.821 -10.595 1.00 80.62 331 GLY A O 1
ATOM 2606 N N . GLN A 1 332 ? -7.772 -19.607 -10.267 1.00 77.25 332 GLN A N 1
ATOM 2607 C CA . GLN A 1 332 ? -6.441 -19.520 -9.662 1.00 77.25 332 GLN A CA 1
ATOM 2608 C C . GLN A 1 332 ? -6.395 -19.886 -8.171 1.00 77.25 332 GLN A C 1
ATOM 2610 O O . GLN A 1 332 ? -5.319 -19.925 -7.577 1.00 77.25 332 GLN A O 1
ATOM 2615 N N . GLY A 1 333 ? -7.533 -20.241 -7.566 1.00 58.59 333 GLY A N 1
ATOM 2616 C CA . GLY A 1 333 ? -7.611 -20.658 -6.159 1.00 58.59 333 GLY A CA 1
ATOM 2617 C C . GLY A 1 333 ? -6.816 -21.930 -5.810 1.00 58.59 333 GLY A C 1
ATOM 2618 O O . GLY A 1 333 ? -6.674 -22.252 -4.635 1.00 58.59 333 GLY A O 1
ATOM 2619 N N . VAL A 1 334 ? -6.280 -22.652 -6.807 1.00 46.59 334 VAL A N 1
ATOM 2620 C CA . VAL A 1 334 ? -5.626 -23.970 -6.653 1.00 46.59 334 VAL A CA 1
ATOM 2621 C C . VAL A 1 334 ? -4.153 -23.976 -7.120 1.00 46.59 334 VAL A C 1
ATOM 2623 O O . VAL A 1 334 ? -3.551 -25.036 -7.276 1.00 46.59 334 VAL A O 1
ATOM 2626 N N . TYR A 1 335 ? -3.486 -22.825 -7.277 1.00 46.09 335 TYR A N 1
ATOM 2627 C CA . TYR A 1 335 ? -2.047 -22.816 -7.629 1.00 46.09 335 TYR A CA 1
ATOM 2628 C C . TYR A 1 335 ? -1.097 -23.234 -6.490 1.00 46.09 335 TYR A C 1
ATOM 2630 O O . TYR A 1 335 ? 0.084 -23.485 -6.732 1.00 46.09 335 TYR A O 1
ATOM 2638 N N . CYS A 1 336 ? -1.627 -23.511 -5.291 1.00 41.66 336 CYS A N 1
ATOM 2639 C CA . CYS A 1 336 ? -0.914 -24.235 -4.228 1.00 41.66 336 CYS A CA 1
ATOM 2640 C C . CYS A 1 336 ? -0.464 -25.660 -4.658 1.00 41.66 336 CYS A C 1
ATOM 2642 O O . CYS A 1 336 ? 0.378 -26.277 -4.006 1.00 41.66 336 CYS A O 1
ATOM 2644 N N . LYS A 1 337 ? -0.960 -26.188 -5.792 1.00 34.88 337 LYS A N 1
ATOM 2645 C CA . LYS A 1 337 ? -0.471 -27.447 -6.384 1.00 34.88 337 LYS A CA 1
ATOM 2646 C C . LYS A 1 337 ? 0.858 -27.320 -7.143 1.00 34.88 337 LYS A C 1
ATOM 2648 O O . LYS A 1 337 ? 1.577 -28.312 -7.215 1.00 34.88 337 LYS A O 1
ATOM 2653 N N . ARG A 1 338 ? 1.218 -26.148 -7.687 1.00 41.47 338 ARG A N 1
AT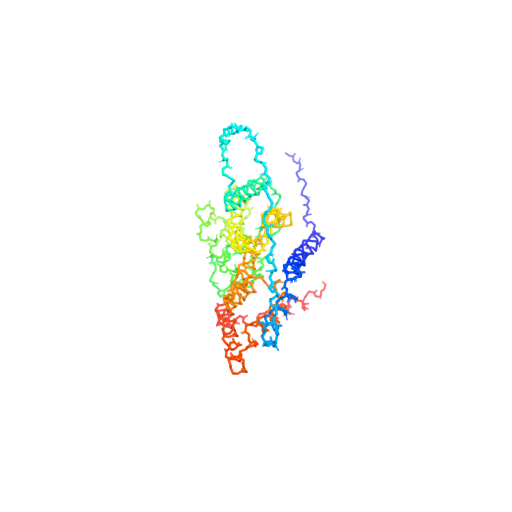OM 2654 C CA . ARG A 1 338 ? 2.428 -26.015 -8.528 1.00 41.47 338 ARG A CA 1
ATOM 2655 C C . ARG A 1 338 ? 3.706 -25.764 -7.725 1.00 41.47 338 ARG A C 1
ATOM 2657 O O . ARG A 1 338 ? 4.749 -26.290 -8.092 1.00 41.47 338 ARG A O 1
ATOM 2664 N N . ILE A 1 339 ? 3.597 -25.112 -6.565 1.00 42.81 339 ILE A N 1
ATOM 2665 C CA . ILE A 1 339 ? 4.694 -25.038 -5.581 1.00 42.81 339 ILE A CA 1
ATOM 2666 C C . ILE A 1 339 ? 5.041 -26.445 -5.061 1.00 42.81 339 ILE A C 1
ATOM 2668 O O . ILE A 1 339 ? 6.210 -26.785 -4.918 1.00 42.81 339 ILE A O 1
ATOM 2672 N N . ARG A 1 340 ? 4.039 -27.319 -4.881 1.00 35.34 340 ARG A N 1
ATOM 2673 C CA . ARG A 1 340 ? 4.254 -28.716 -4.464 1.00 35.34 340 ARG A CA 1
ATOM 2674 C C . ARG A 1 340 ? 4.947 -29.573 -5.534 1.00 35.34 340 ARG A C 1
ATOM 2676 O O . ARG A 1 340 ? 5.640 -30.514 -5.178 1.00 35.34 340 ARG A O 1
ATOM 2683 N N . HIS A 1 341 ? 4.775 -29.258 -6.820 1.00 33.59 341 HIS A N 1
ATOM 2684 C CA . HIS A 1 341 ? 5.399 -30.013 -7.914 1.00 33.59 341 HIS A CA 1
ATOM 2685 C C . HIS A 1 341 ? 6.851 -29.583 -8.180 1.00 33.59 341 HIS A C 1
ATOM 2687 O O . HIS A 1 341 ? 7.667 -30.418 -8.552 1.00 33.59 341 HIS A O 1
ATOM 2693 N N . ASN A 1 342 ? 7.198 -28.312 -7.949 1.00 37.31 342 ASN A N 1
ATOM 2694 C CA . ASN A 1 342 ? 8.585 -27.857 -8.085 1.00 37.31 342 ASN A CA 1
ATOM 2695 C C . ASN A 1 342 ? 9.442 -28.276 -6.875 1.00 37.31 342 ASN A C 1
ATOM 2697 O O . ASN A 1 342 ? 10.547 -28.759 -7.066 1.00 37.31 342 ASN A O 1
ATOM 2701 N N . LEU A 1 343 ? 8.898 -28.259 -5.648 1.00 38.88 343 LEU A N 1
ATOM 2702 C CA . LEU A 1 343 ? 9.604 -28.811 -4.476 1.00 38.88 343 LEU A CA 1
ATOM 2703 C C . LEU A 1 343 ? 9.761 -30.343 -4.493 1.00 38.88 343 LEU A C 1
ATOM 2705 O O . LEU A 1 343 ? 10.628 -30.863 -3.800 1.00 38.88 343 LEU A O 1
ATOM 2709 N N . ALA A 1 344 ? 8.935 -31.069 -5.251 1.00 38.66 344 ALA A N 1
ATOM 2710 C CA . ALA A 1 344 ? 9.075 -32.519 -5.411 1.00 38.66 344 ALA A CA 1
ATOM 2711 C C . ALA A 1 344 ? 10.103 -32.908 -6.488 1.00 38.66 344 ALA A C 1
ATOM 2713 O O . ALA A 1 344 ? 10.611 -34.024 -6.457 1.00 38.66 344 ALA A O 1
ATOM 2714 N N . ASN A 1 345 ? 10.422 -31.999 -7.414 1.00 38.38 345 ASN A N 1
ATOM 2715 C CA . ASN A 1 345 ? 11.336 -32.264 -8.525 1.00 38.38 345 ASN A CA 1
ATOM 2716 C C . ASN A 1 345 ? 12.749 -31.698 -8.311 1.00 38.38 345 ASN A C 1
ATOM 2718 O O . ASN A 1 345 ? 13.657 -32.111 -9.022 1.00 38.38 345 ASN A O 1
ATOM 2722 N N . ASP A 1 346 ? 12.958 -30.848 -7.301 1.00 38.31 346 ASP A N 1
ATOM 2723 C CA . ASP A 1 346 ? 14.285 -30.363 -6.885 1.00 38.31 346 ASP A CA 1
ATOM 2724 C C . ASP A 1 346 ? 14.954 -31.291 -5.845 1.00 38.31 346 ASP A C 1
ATOM 2726 O O . ASP A 1 346 ? 15.710 -30.853 -4.977 1.00 38.31 346 ASP A O 1
ATOM 2730 N N . THR A 1 347 ? 14.681 -32.598 -5.922 1.00 40.75 347 THR A N 1
ATOM 2731 C CA . THR A 1 347 ? 15.561 -33.618 -5.333 1.00 40.75 347 THR A CA 1
ATOM 2732 C C . THR A 1 347 ? 16.384 -34.238 -6.445 1.00 40.75 347 THR A C 1
ATOM 2734 O O . THR A 1 347 ? 15.977 -35.258 -6.980 1.00 40.75 347 THR A O 1
ATOM 2737 N N . PHE A 1 348 ? 17.508 -33.602 -6.785 1.00 36.00 348 PHE A N 1
ATOM 2738 C CA . PHE A 1 348 ? 18.761 -34.250 -7.190 1.00 36.00 348 PHE A CA 1
ATOM 2739 C C . PHE A 1 348 ? 19.939 -33.301 -6.972 1.00 36.00 348 PHE A C 1
ATOM 2741 O O . PHE A 1 348 ? 19.850 -32.131 -7.411 1.00 36.00 348 PHE A O 1
#

pLDDT: mean 74.37, std 25.15, range [24.62, 98.25]

InterPro domains:
  IPR004856 Glycosyl transferase, ALG6/ALG8 [PF03155] (106-331)
  IPR004856 Glycosyl transferase, ALG6/ALG8 [PTHR12413] (95-330)

Organism: Triticum urartu (NCBI:txid4572)

Secondary structure (DSSP, 8-state):
------------HHHHHHHHHHHHHHHHHHHHHHHHHHHTTHHHHTTTSTTTTTS-TTTT---PPPPP-PPPP-PPP--------------PPPHHHHHHHHHHHHHHHHHHTTTSPPPHHHHHHHHHHHHHHHS-GGGTTT--SSS----S-HHHHHHHHHHHTTHHHH-GGGS-SSPPSSPPPHHHHHHHHHHHHHHHHHHHHHHHHHHHHHHHH-S-HHHHHHHHHT-HHHIIIIIIS---HHHHHHHHHHHHHHHHTT-HHHHHHHHHHHHTT-GGGGGGHHHHHHHHIIIIITTS-HHHHHHHHHHHHHHHHHHHHHHHHHHHHTTGGGTHHHHHHHHHH---

Foldseek 3Di:
DDDDDDDDDDDPPPVVVVLVVLVLVVLVVVVVVVCCVVVVPVVVVVVPDPVPVVPDPPPPDDDDDDDDDDDDDDDDDDDDDDDDDDDPPPPDDDLVVLLVVLLVVLLVVLVVLLPADEAPVLVLLLVLLLLLQPDDPLCQQPDPLDPRHDPWFQLQSVVSPVLNVCVVVQPVQSNDPPRDPDDDDSSSSCSLSVSLSVLLVLLSVLLCLLLVVVVVVDDDSNVVSSCSSNVVSCSCCPRNHNDNVSNLVSLLSNLVSCVVVVVLLVSLLSLLLSCSGHVSCVVCVVVSVVSCLPSVQPDPDNVSSVVRVVSSVVSSVVSVCVRCVVNVVSVNPPCVVVVVVVVVPPPD